Protein AF-A0A1H7NBM4-F1 (afdb_monomer_lite)

Radius of gyration: 20.27 Å; chains: 1; bounding box: 56×39×53 Å

Foldseek 3Di:
DPPLPPPPPPPPPPPDPWDWDWDAAPVGHTFIWTADDWDDPVVQVVLQVVCCVLQVQKDFPFTFIQAEFFLQVQRPPVVDDPDDGTYGFPPRSVCNPVVPQKAWADPVQFQKKDQPQWRHIWGDDPPPQWIWGGHNRGGTIIHHCSRHSTDNPDMTGIDRWDWDWDPDPQDPIDIDIDHHPPDDDDDDDDPVDDDDDDDDD

Secondary structure (DSSP, 8-state):
---------------S--EEEEEE-TT--EEEEEE-PPPPHHHHHHHHHHHHHH-TTSEEEE---SS--HHIIIIIITTSTTPPP-B--TTSTTHHHHTSSSEE--TTT-SEEEETTTTEEEEE-SSTT-EEEE-TTS-EEEE-TTSSSS--SSEEEEE---EES-SSTTSS---EE---TT--------TTS----PPP-

Sequence (201 aa):
MAVSICILLLFLNNSAAQSTATVYTPKGTPVTVLVLAEASQSQISSWNAQATAAFPNATIVSNSSAKYNCHGYAWYLTECAGCTQYWMNTPGDDKYWQDCSYVEVSASQAQKISYASDDHSAVKSVVAGKYESKWGSWPVMRHNPTDTPYDETTLKYYIKPSLSGPSNFCTTGNFSVVAPSGTSVTWSVNPSSAATFPSGS

Structure (mmCIF, N/CA/C/O backbone):
data_AF-A0A1H7NBM4-F1
#
_entry.id   AF-A0A1H7NBM4-F1
#
loop_
_atom_site.group_PDB
_atom_site.id
_atom_site.type_symbol
_atom_site.label_atom_id
_atom_site.label_alt_id
_atom_site.label_comp_id
_atom_site.label_asym_id
_atom_site.label_entity_id
_atom_site.label_seq_id
_atom_site.pdbx_PDB_ins_code
_atom_site.Cartn_x
_atom_site.Cartn_y
_atom_site.Cartn_z
_atom_site.occupancy
_atom_site.B_iso_or_equiv
_atom_site.auth_seq_id
_atom_site.auth_comp_id
_atom_site.auth_asym_id
_atom_site.auth_atom_id
_atom_site.pdbx_PDB_model_num
ATOM 1 N N . MET A 1 1 ? 16.091 -19.497 7.316 1.00 32.03 1 MET A N 1
ATOM 2 C CA . MET A 1 1 ? 17.279 -18.823 6.752 1.00 32.03 1 MET A CA 1
ATOM 3 C C . MET A 1 1 ? 16.774 -17.616 5.990 1.00 32.03 1 MET A C 1
ATOM 5 O O . MET A 1 1 ? 16.313 -17.776 4.870 1.00 32.03 1 MET A O 1
ATOM 9 N N . ALA A 1 2 ? 16.745 -16.452 6.638 1.00 30.77 2 ALA A N 1
ATOM 10 C CA . ALA A 1 2 ? 16.445 -15.200 5.959 1.00 30.77 2 ALA A CA 1
ATOM 11 C C . ALA A 1 2 ? 17.708 -14.812 5.189 1.00 30.77 2 ALA A C 1
ATOM 13 O O . ALA A 1 2 ? 18.720 -14.453 5.789 1.00 30.77 2 ALA A O 1
ATOM 14 N N . VAL A 1 3 ? 17.693 -14.995 3.871 1.00 34.84 3 VAL A N 1
ATOM 15 C CA . VAL A 1 3 ? 18.737 -14.424 3.027 1.00 34.84 3 VAL A CA 1
ATOM 16 C C . VAL A 1 3 ? 18.400 -12.942 2.937 1.00 34.84 3 VAL A C 1
ATOM 18 O O . VAL A 1 3 ? 17.569 -12.541 2.131 1.00 34.84 3 VAL A O 1
ATOM 21 N N . SER A 1 4 ? 18.996 -12.138 3.818 1.00 41.81 4 SER A N 1
ATOM 22 C CA . SER A 1 4 ? 18.983 -10.684 3.680 1.00 41.81 4 SER A CA 1
ATOM 23 C C . SER A 1 4 ? 19.861 -10.349 2.473 1.00 41.81 4 SER A C 1
ATOM 25 O O . SER A 1 4 ? 21.066 -10.121 2.583 1.00 41.81 4 SER A O 1
ATOM 27 N N . ILE A 1 5 ? 19.279 -10.460 1.277 1.00 45.81 5 ILE A N 1
ATOM 28 C CA . ILE A 1 5 ? 19.860 -9.876 0.075 1.00 45.81 5 ILE A CA 1
ATOM 29 C C . ILE A 1 5 ? 19.644 -8.381 0.254 1.00 45.81 5 ILE A C 1
ATOM 31 O O . ILE A 1 5 ? 18.530 -7.884 0.124 1.00 45.81 5 ILE A O 1
ATOM 35 N N . CYS A 1 6 ? 20.726 -7.675 0.568 1.00 40.62 6 CYS A N 1
ATOM 36 C CA . CYS A 1 6 ? 20.801 -6.233 0.420 1.00 40.62 6 CYS A CA 1
ATOM 37 C C . CYS A 1 6 ? 20.659 -5.931 -1.082 1.00 40.62 6 CYS A C 1
ATOM 39 O O . CYS A 1 6 ? 21.644 -5.877 -1.822 1.00 40.62 6 CYS A O 1
ATOM 41 N N . ILE A 1 7 ? 19.415 -5.872 -1.566 1.00 46.09 7 ILE A N 1
ATOM 42 C CA . ILE A 1 7 ? 19.110 -5.461 -2.930 1.00 46.09 7 ILE A CA 1
ATOM 43 C C . ILE A 1 7 ? 19.345 -3.962 -2.941 1.00 46.09 7 ILE A C 1
ATOM 45 O O . ILE A 1 7 ? 18.591 -3.192 -2.351 1.00 46.09 7 ILE A O 1
ATOM 49 N N . LEU A 1 8 ? 20.415 -3.558 -3.617 1.00 37.84 8 LEU A N 1
ATOM 50 C CA . LEU A 1 8 ? 20.618 -2.181 -4.020 1.00 37.84 8 LEU A CA 1
ATOM 51 C C . LEU A 1 8 ? 19.400 -1.777 -4.864 1.00 37.84 8 LEU A C 1
ATOM 53 O O . LEU A 1 8 ? 19.324 -2.091 -6.053 1.00 37.84 8 LEU A O 1
ATOM 57 N N . LEU A 1 9 ? 18.418 -1.133 -4.230 1.00 46.66 9 LEU A N 1
ATOM 58 C CA . LEU A 1 9 ? 17.324 -0.454 -4.905 1.00 46.66 9 LEU A CA 1
ATOM 59 C C . LEU A 1 9 ? 17.981 0.607 -5.785 1.00 46.66 9 LEU A C 1
ATOM 61 O O . LEU A 1 9 ? 18.418 1.654 -5.313 1.00 46.66 9 LEU A O 1
ATOM 65 N N . LEU A 1 10 ? 18.154 0.288 -7.067 1.00 40.22 10 LEU A N 1
ATOM 66 C CA . LEU A 1 10 ? 18.674 1.221 -8.053 1.00 40.22 10 LEU A CA 1
ATOM 67 C C . LEU A 1 10 ? 17.651 2.349 -8.206 1.00 40.22 10 LEU A C 1
ATOM 69 O O . LEU A 1 10 ? 16.727 2.269 -9.016 1.00 40.22 10 LEU A O 1
ATOM 73 N N . PHE A 1 11 ? 17.826 3.407 -7.417 1.00 46.56 11 PHE A N 1
ATOM 74 C CA . PHE A 1 11 ? 17.229 4.707 -7.670 1.00 46.56 11 PHE A CA 1
ATOM 75 C C . PHE A 1 11 ? 17.868 5.235 -8.953 1.00 46.56 11 PHE A C 1
ATOM 77 O O . PHE A 1 11 ? 18.966 5.793 -8.947 1.00 46.56 11 PHE A O 1
ATOM 84 N N . LEU A 1 12 ? 17.218 5.003 -10.093 1.00 47.81 12 LEU A N 1
ATOM 85 C CA . LEU A 1 12 ? 17.576 5.695 -11.322 1.00 47.81 12 LEU A CA 1
ATOM 86 C C . LEU A 1 12 ? 17.233 7.176 -11.125 1.00 47.81 12 LEU A C 1
ATOM 88 O O . LEU A 1 12 ? 16.107 7.600 -11.372 1.00 47.81 12 LEU A O 1
ATOM 92 N N . ASN A 1 13 ? 18.220 7.952 -10.667 1.00 44.25 13 ASN A N 1
ATOM 93 C CA . ASN A 1 13 ? 18.205 9.411 -10.697 1.00 44.25 13 ASN A CA 1
ATOM 94 C C . ASN A 1 13 ? 18.264 9.859 -12.159 1.00 44.25 13 ASN A C 1
ATOM 96 O O . ASN A 1 13 ? 19.319 10.190 -12.696 1.00 44.25 13 ASN A O 1
ATOM 100 N N . ASN A 1 14 ? 17.117 9.818 -12.829 1.00 49.16 14 ASN A N 1
ATOM 101 C CA . ASN A 1 14 ? 16.941 10.513 -14.088 1.00 49.16 14 ASN A CA 1
ATOM 102 C C . ASN A 1 14 ? 16.723 11.987 -13.741 1.00 49.16 14 ASN A C 1
ATOM 104 O O . ASN A 1 14 ? 15.652 12.363 -13.271 1.00 49.16 14 ASN A O 1
ATOM 108 N N . SER A 1 15 ? 17.754 12.809 -13.942 1.00 48.25 15 SER A N 1
ATOM 109 C CA . SER A 1 15 ? 17.765 14.259 -13.702 1.00 48.25 15 SER A CA 1
ATOM 110 C C . SER A 1 15 ? 16.902 15.039 -14.710 1.00 48.25 15 SER A C 1
ATOM 112 O O . SER A 1 15 ? 17.321 16.065 -15.240 1.00 48.25 15 SER A O 1
ATOM 114 N N . ALA A 1 16 ? 15.702 14.547 -15.014 1.00 55.00 16 ALA A N 1
ATOM 115 C CA . ALA A 1 16 ? 14.636 15.360 -15.578 1.00 55.00 16 ALA A CA 1
ATOM 116 C C . ALA A 1 16 ? 13.930 16.068 -14.414 1.00 55.00 16 ALA A C 1
ATOM 118 O O . ALA A 1 16 ? 13.749 15.469 -13.355 1.00 55.00 16 ALA A O 1
ATOM 119 N N . ALA A 1 17 ? 13.540 17.334 -14.586 1.00 56.41 17 ALA A N 1
ATOM 120 C CA . ALA A 1 17 ? 12.764 18.052 -13.578 1.00 56.41 17 ALA A CA 1
ATOM 121 C C . ALA A 1 17 ? 11.497 17.247 -13.251 1.00 56.41 17 ALA A C 1
ATOM 123 O O . ALA A 1 17 ? 10.595 17.117 -14.078 1.00 56.41 17 ALA A O 1
ATOM 124 N N . GLN A 1 18 ? 11.470 16.647 -12.064 1.00 71.62 18 GLN A N 1
ATOM 125 C CA . GLN A 1 18 ? 10.392 15.774 -11.641 1.00 71.62 18 GLN A CA 1
ATOM 126 C C . GLN A 1 18 ? 9.149 16.625 -11.381 1.00 71.62 18 GLN A C 1
ATOM 128 O O . GLN A 1 18 ? 9.117 17.428 -10.450 1.00 71.62 18 GLN A O 1
ATOM 133 N N . SER A 1 19 ? 8.130 16.486 -12.228 1.00 91.94 19 SER A N 1
ATOM 134 C CA . SER A 1 19 ? 6.852 17.164 -12.019 1.00 91.94 19 SER A CA 1
ATOM 135 C C . SER A 1 19 ? 6.106 16.554 -10.836 1.00 91.94 19 SER A C 1
ATOM 137 O O . SER A 1 19 ? 6.138 15.339 -10.624 1.00 91.94 19 SER A O 1
ATOM 139 N N . THR A 1 20 ? 5.404 17.396 -10.087 1.00 96.31 20 THR A N 1
ATOM 140 C CA . THR A 1 20 ? 4.564 16.992 -8.959 1.00 96.31 20 THR A CA 1
ATOM 141 C C . THR A 1 20 ? 3.082 17.109 -9.311 1.00 96.31 20 THR A C 1
ATOM 143 O O . THR A 1 20 ? 2.688 17.852 -10.210 1.00 96.31 20 THR A O 1
ATOM 146 N N . ALA A 1 21 ? 2.252 16.367 -8.586 1.00 96.88 21 ALA A N 1
ATOM 147 C CA . ALA A 1 21 ? 0.802 16.505 -8.562 1.00 96.88 21 ALA A CA 1
ATOM 148 C C . ALA A 1 21 ? 0.305 16.443 -7.108 1.00 96.88 21 ALA A C 1
ATOM 150 O O . ALA A 1 21 ? 1.086 16.247 -6.171 1.00 96.88 21 ALA A O 1
ATOM 151 N N . THR A 1 22 ? -1.000 16.612 -6.909 1.00 97.50 22 THR A N 1
ATOM 152 C CA . THR A 1 22 ? -1.641 16.486 -5.596 1.00 97.50 22 THR A CA 1
ATOM 153 C C . THR A 1 22 ? -2.756 15.457 -5.669 1.00 97.50 22 THR A C 1
ATOM 155 O O . THR A 1 22 ? -3.636 15.548 -6.523 1.00 97.50 22 THR A O 1
ATOM 158 N N . VAL A 1 23 ? -2.717 14.492 -4.757 1.00 97.44 23 VAL A N 1
ATOM 159 C CA . VAL A 1 23 ? -3.846 13.607 -4.447 1.00 97.44 23 VAL A CA 1
ATOM 160 C C . VAL A 1 23 ? -4.374 13.955 -3.061 1.00 97.44 23 VAL A C 1
ATOM 162 O O . VAL A 1 23 ? -3.761 14.738 -2.335 1.00 97.44 23 VAL A O 1
ATOM 165 N N . TYR A 1 24 ? -5.515 13.392 -2.689 1.00 97.00 24 TYR A N 1
ATOM 166 C CA . TYR A 1 24 ? -6.150 13.682 -1.411 1.00 97.00 24 TYR A CA 1
ATOM 167 C C . TYR A 1 24 ? -6.393 12.391 -0.644 1.00 97.00 24 TYR A C 1
ATOM 169 O O . TYR A 1 24 ? -6.773 11.370 -1.222 1.00 97.00 24 TYR A O 1
ATOM 177 N N . THR A 1 25 ? -6.197 12.452 0.668 1.00 97.12 25 THR A N 1
ATOM 178 C CA . THR A 1 25 ? -6.693 11.418 1.575 1.00 97.12 25 THR A CA 1
ATOM 179 C C . THR A 1 25 ? -8.229 11.367 1.517 1.00 97.12 25 THR A C 1
ATOM 181 O O . THR A 1 25 ? -8.869 12.328 1.073 1.00 97.12 25 THR A O 1
ATOM 184 N N . PRO A 1 26 ? -8.868 10.292 2.011 1.00 94.69 26 PRO A N 1
ATOM 185 C CA . PRO A 1 26 ? -10.324 10.229 2.125 1.00 94.69 26 PRO A CA 1
ATOM 186 C C . PRO A 1 26 ? -10.980 11.415 2.852 1.00 94.69 26 PRO A C 1
ATOM 188 O O . PRO A 1 26 ? -12.122 11.747 2.542 1.00 94.69 26 PRO A O 1
ATOM 191 N N . LYS A 1 27 ? -10.283 12.066 3.794 1.00 93.31 27 LYS A N 1
ATOM 192 C CA . LYS A 1 27 ? -10.775 13.259 4.509 1.00 93.31 27 LYS A CA 1
ATOM 193 C C . LYS A 1 27 ? -10.330 14.586 3.885 1.00 93.31 27 LYS A C 1
ATOM 195 O O . LYS A 1 27 ? -10.587 15.641 4.457 1.00 93.31 27 LYS A O 1
ATOM 200 N N . GLY A 1 28 ? -9.72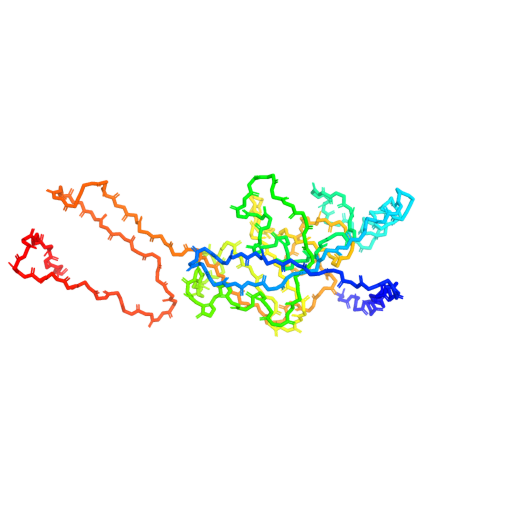5 14.550 2.698 1.00 95.75 28 GLY A N 1
ATOM 201 C CA . GLY A 1 28 ? -9.409 15.740 1.911 1.00 95.75 28 GLY A CA 1
ATOM 202 C C . GLY A 1 28 ? -8.071 16.394 2.248 1.00 95.75 28 GLY A C 1
ATOM 203 O O . GLY A 1 28 ? -7.813 17.508 1.795 1.00 95.75 28 GLY A O 1
ATOM 204 N N . THR A 1 29 ? -7.199 15.730 3.007 1.00 98.06 29 THR A N 1
ATOM 205 C CA . THR A 1 29 ? -5.850 16.241 3.274 1.00 98.06 29 THR A CA 1
ATOM 206 C C . THR A 1 29 ? -4.995 16.110 2.009 1.00 98.06 29 THR A C 1
ATOM 208 O O . THR A 1 29 ? -4.894 15.011 1.458 1.00 98.06 29 THR A O 1
ATOM 211 N N . PRO A 1 30 ? -4.364 17.192 1.518 1.00 98.06 30 PRO A N 1
ATOM 212 C CA . PRO A 1 30 ? -3.557 17.143 0.304 1.00 98.06 30 PRO A CA 1
ATOM 213 C C . PRO A 1 30 ? -2.230 16.402 0.523 1.00 98.06 30 PRO A C 1
ATOM 215 O O . PRO A 1 30 ? -1.470 16.689 1.458 1.00 98.06 30 PRO A O 1
ATOM 218 N N . VAL A 1 31 ? -1.905 15.499 -0.400 1.00 98.19 31 VAL A N 1
ATOM 219 C CA . VAL A 1 31 ? -0.665 14.718 -0.457 1.00 98.19 31 VAL A CA 1
ATOM 220 C C . VAL A 1 31 ? 0.055 15.030 -1.767 1.00 98.19 31 VAL A C 1
ATOM 222 O O . VAL A 1 31 ? -0.484 14.814 -2.853 1.00 98.19 31 VAL A O 1
ATOM 225 N N . THR A 1 32 ? 1.279 15.549 -1.673 1.00 98.12 32 THR A N 1
ATOM 226 C CA . THR A 1 32 ? 2.132 15.791 -2.842 1.00 98.12 32 THR A CA 1
ATOM 227 C C . THR A 1 32 ? 2.674 14.464 -3.355 1.00 98.12 32 THR A C 1
ATOM 229 O O . THR A 1 32 ? 3.244 13.689 -2.590 1.00 98.12 32 THR A O 1
ATOM 232 N N . VAL A 1 33 ? 2.526 14.224 -4.652 1.00 97.69 33 VAL A N 1
ATOM 233 C CA . VAL A 1 33 ? 3.013 13.023 -5.335 1.00 97.69 33 VAL A CA 1
ATOM 234 C C . VAL A 1 33 ? 3.837 13.407 -6.556 1.00 97.69 33 VAL A C 1
ATOM 236 O O . VAL A 1 33 ? 3.779 14.544 -7.028 1.00 97.69 33 VAL A O 1
ATOM 239 N N . LEU A 1 34 ? 4.612 12.463 -7.071 1.00 97.00 34 LEU A N 1
ATOM 240 C CA . LEU A 1 34 ? 5.501 12.666 -8.204 1.00 97.00 34 LEU A CA 1
ATOM 241 C C . LEU A 1 34 ? 4.897 12.025 -9.451 1.00 97.00 34 LEU A C 1
ATOM 243 O O . LEU A 1 34 ? 4.382 10.903 -9.415 1.00 97.00 34 LEU A O 1
ATOM 247 N N . VAL A 1 35 ? 5.000 12.738 -10.566 1.00 96.62 35 VAL A N 1
ATOM 248 C CA . VAL A 1 35 ? 4.633 12.244 -11.890 1.00 96.62 35 VAL A CA 1
ATOM 249 C C . VAL A 1 35 ? 5.908 11.767 -12.567 1.00 96.62 35 VAL A C 1
ATOM 251 O O . VAL A 1 35 ? 6.791 12.564 -12.885 1.00 96.62 35 VAL A O 1
ATOM 254 N N . LEU A 1 36 ? 6.010 10.454 -12.750 1.00 94.19 36 LEU A N 1
ATOM 255 C CA . LEU A 1 36 ? 7.184 9.802 -13.317 1.00 94.19 36 LEU A CA 1
ATOM 256 C C . LEU A 1 36 ? 6.901 9.286 -14.727 1.00 94.19 36 LEU A C 1
ATOM 258 O O . LEU A 1 36 ? 5.794 8.845 -15.041 1.00 94.19 36 LEU A O 1
ATOM 262 N N . ALA A 1 37 ? 7.923 9.336 -15.582 1.00 94.12 37 ALA A N 1
ATOM 263 C CA . ALA A 1 37 ? 7.884 8.663 -16.872 1.00 94.12 37 ALA A CA 1
ATOM 264 C C . ALA A 1 37 ? 7.872 7.141 -16.672 1.00 94.12 37 ALA A C 1
ATOM 266 O O . ALA A 1 37 ? 8.412 6.624 -15.694 1.00 94.12 37 ALA A O 1
ATOM 267 N N . GLU A 1 38 ? 7.259 6.422 -17.612 1.00 95.75 38 GLU A N 1
ATOM 268 C CA . GLU A 1 38 ? 7.286 4.962 -17.571 1.00 95.75 38 GLU A CA 1
ATOM 269 C C . GLU A 1 38 ? 8.657 4.419 -17.983 1.00 95.75 38 GLU A C 1
ATOM 271 O O . GLU A 1 38 ? 9.376 5.033 -18.776 1.00 95.75 38 GLU A O 1
ATOM 276 N N . ALA A 1 39 ? 8.988 3.234 -17.480 1.00 94.38 39 ALA A N 1
ATOM 277 C CA . ALA A 1 39 ? 10.121 2.469 -17.969 1.00 94.38 39 ALA A CA 1
ATOM 278 C C . ALA A 1 39 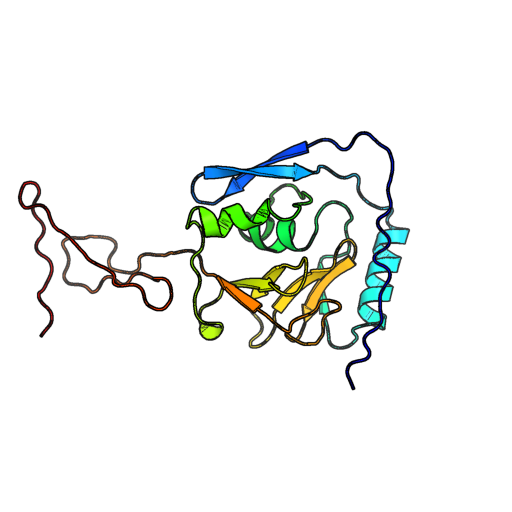? 9.848 1.864 -19.357 1.00 94.38 39 ALA A C 1
ATOM 280 O O . ALA A 1 39 ? 8.709 1.708 -19.797 1.00 94.38 39 ALA A O 1
ATOM 281 N N . SER A 1 40 ? 10.910 1.476 -20.059 1.00 97.44 40 SER A N 1
ATOM 282 C CA . SER A 1 40 ? 10.762 0.726 -21.309 1.00 97.44 40 SER A CA 1
ATOM 283 C C . SER A 1 40 ? 10.163 -0.666 -21.068 1.00 97.44 40 SER A C 1
ATOM 285 O O . SER A 1 40 ? 10.311 -1.258 -19.997 1.00 97.44 40 SER A O 1
ATOM 287 N N . GLN A 1 41 ? 9.544 -1.246 -22.099 1.00 97.75 41 GLN A N 1
ATOM 288 C CA . GLN A 1 41 ? 8.952 -2.584 -22.004 1.00 97.75 41 GLN A CA 1
ATOM 289 C C . GLN A 1 41 ? 9.983 -3.672 -21.648 1.00 97.75 41 GLN A C 1
ATOM 291 O O . GLN A 1 41 ? 9.655 -4.636 -20.951 1.00 97.75 41 GLN A O 1
ATOM 296 N N . SER A 1 42 ? 11.237 -3.525 -22.091 1.00 97.75 42 SER A N 1
ATOM 297 C CA . SER A 1 42 ? 12.323 -4.448 -21.743 1.00 97.75 42 SER A CA 1
ATOM 298 C C . SER A 1 42 ? 12.723 -4.333 -20.271 1.00 97.75 42 SER A C 1
ATOM 300 O O . SER A 1 42 ? 12.922 -5.357 -19.621 1.00 97.75 42 SER A O 1
ATOM 302 N N . GLN A 1 43 ? 12.770 -3.117 -19.715 1.00 97.31 43 GLN A N 1
ATOM 303 C CA . GLN A 1 43 ? 12.996 -2.906 -18.281 1.00 97.31 43 GLN A CA 1
ATOM 304 C C . GLN A 1 43 ? 11.863 -3.502 -17.447 1.00 97.31 43 GLN A C 1
ATOM 306 O O . GLN A 1 43 ? 12.137 -4.260 -16.522 1.00 97.31 43 GLN A O 1
ATOM 311 N N . ILE A 1 44 ? 10.604 -3.250 -17.823 1.00 98.12 44 ILE A N 1
ATOM 312 C CA . ILE A 1 44 ? 9.429 -3.831 -17.154 1.00 98.12 44 ILE A CA 1
ATOM 313 C C . ILE A 1 44 ? 9.510 -5.362 -17.147 1.00 98.12 44 ILE A C 1
ATOM 315 O O . ILE A 1 44 ? 9.329 -5.991 -16.106 1.00 98.12 44 ILE A O 1
ATOM 319 N N . SER A 1 45 ? 9.838 -5.967 -18.290 1.00 98.12 45 SER A N 1
ATOM 320 C CA . SER A 1 45 ? 9.958 -7.426 -18.408 1.00 98.12 45 SER A CA 1
ATOM 321 C C . SER A 1 45 ? 11.116 -7.978 -17.567 1.00 98.12 45 SER A C 1
ATOM 323 O O . SER A 1 45 ? 10.971 -9.017 -16.928 1.00 98.12 45 SER A O 1
ATOM 325 N N . SER A 1 46 ? 12.245 -7.263 -17.518 1.00 97.81 46 SER A N 1
ATOM 326 C CA . SER A 1 46 ? 13.402 -7.629 -16.693 1.00 97.81 46 SER A CA 1
ATOM 327 C C . SER A 1 46 ? 13.088 -7.561 -15.198 1.00 97.81 46 SER A C 1
ATOM 329 O O . SER A 1 46 ? 13.389 -8.502 -14.469 1.00 97.81 46 SER A O 1
ATOM 331 N N . TRP A 1 47 ? 12.428 -6.499 -14.731 1.00 97.94 47 TRP A N 1
ATOM 332 C CA . TRP A 1 47 ? 12.029 -6.365 -13.327 1.00 97.94 47 TRP A CA 1
ATOM 333 C C . TRP A 1 47 ? 10.994 -7.411 -12.912 1.00 97.94 47 TRP A C 1
ATOM 335 O O . TRP A 1 47 ? 11.111 -7.985 -11.832 1.00 97.94 47 TRP A O 1
ATOM 345 N N . ASN A 1 48 ? 10.038 -7.736 -13.790 1.00 98.12 48 ASN A N 1
ATOM 346 C CA . ASN A 1 48 ? 9.117 -8.850 -13.565 1.00 98.12 48 ASN A CA 1
ATOM 347 C C . ASN A 1 48 ? 9.877 -10.175 -13.379 1.00 98.12 48 ASN A C 1
ATOM 349 O O . ASN A 1 48 ? 9.623 -10.901 -12.421 1.00 98.12 48 ASN A O 1
ATOM 353 N N . ALA A 1 49 ? 10.824 -10.477 -14.274 1.00 97.56 49 ALA A N 1
ATOM 354 C CA . ALA A 1 49 ? 11.603 -11.711 -14.214 1.00 97.56 49 ALA A CA 1
ATOM 355 C C . ALA A 1 49 ? 12.474 -11.789 -12.951 1.00 97.56 49 ALA A C 1
ATOM 357 O O . ALA A 1 49 ? 12.540 -12.840 -12.316 1.00 97.56 49 ALA A O 1
ATOM 358 N N . GLN A 1 50 ? 13.100 -10.676 -12.554 1.00 97.25 50 GLN A N 1
ATOM 359 C CA . GLN A 1 50 ? 13.891 -10.599 -11.324 1.00 97.25 50 GLN A CA 1
ATOM 360 C C . GLN A 1 50 ? 13.030 -10.831 -10.077 1.00 97.25 50 GLN A C 1
ATOM 362 O O . GLN A 1 50 ? 13.430 -11.603 -9.208 1.00 97.25 50 GLN A O 1
ATOM 367 N N . ALA A 1 51 ? 11.831 -10.242 -10.016 1.00 96.44 51 ALA A N 1
ATOM 368 C CA . ALA A 1 51 ? 10.899 -10.451 -8.910 1.00 96.44 51 ALA A CA 1
ATOM 369 C C . ALA A 1 51 ? 10.503 -11.925 -8.764 1.00 96.44 51 ALA A C 1
ATOM 371 O O . ALA A 1 51 ? 10.589 -12.477 -7.669 1.00 96.44 51 ALA A O 1
ATOM 372 N N . THR A 1 52 ? 10.129 -12.585 -9.865 1.00 96.44 52 THR A N 1
ATOM 373 C CA . THR A 1 52 ? 9.760 -14.010 -9.849 1.00 96.44 52 THR A CA 1
ATOM 374 C C . THR A 1 52 ? 10.942 -14.916 -9.506 1.00 96.44 52 THR A C 1
ATOM 376 O O . THR A 1 52 ? 10.759 -15.911 -8.810 1.00 96.44 52 THR A O 1
ATOM 379 N N . ALA A 1 53 ? 12.152 -14.585 -9.962 1.00 97.19 53 ALA A N 1
ATOM 380 C CA . ALA A 1 53 ? 13.345 -15.368 -9.655 1.00 97.19 53 ALA A CA 1
ATOM 381 C C . ALA A 1 53 ? 13.765 -15.245 -8.181 1.00 97.19 53 ALA A C 1
ATOM 383 O O . ALA A 1 53 ? 14.144 -16.242 -7.570 1.00 97.19 53 ALA A O 1
ATOM 384 N N . ALA A 1 54 ? 13.695 -14.038 -7.613 1.00 96.12 54 ALA A N 1
ATOM 385 C CA . ALA A 1 54 ? 14.086 -13.781 -6.228 1.00 96.12 54 ALA A CA 1
ATOM 386 C C . ALA A 1 54 ? 13.034 -14.263 -5.214 1.00 96.12 54 ALA A C 1
ATOM 388 O O . ALA A 1 54 ? 13.399 -14.751 -4.147 1.00 96.12 54 ALA A O 1
ATOM 389 N N . PHE A 1 55 ? 11.745 -14.170 -5.560 1.00 97.06 55 PHE A N 1
ATOM 390 C CA . PHE A 1 55 ? 10.620 -14.508 -4.682 1.00 97.06 55 PHE A CA 1
ATOM 391 C C . PHE A 1 55 ? 9.671 -15.507 -5.366 1.00 97.06 55 PHE A C 1
ATOM 393 O O . PHE A 1 55 ? 8.546 -15.155 -5.730 1.00 97.06 55 PHE A O 1
ATOM 400 N N . PRO A 1 56 ? 10.089 -16.776 -5.549 1.00 96.81 56 PRO A N 1
ATOM 401 C CA . PRO A 1 56 ? 9.323 -17.771 -6.309 1.00 96.81 56 PRO A CA 1
ATOM 402 C C . PRO A 1 56 ? 8.001 -18.193 -5.644 1.00 96.81 56 PRO A C 1
ATOM 404 O O . PRO A 1 56 ? 7.156 -18.802 -6.296 1.00 96.81 56 PRO A O 1
ATOM 407 N N . ASN A 1 57 ? 7.808 -17.877 -4.358 1.00 96.69 57 ASN A N 1
ATOM 408 C CA . ASN A 1 57 ? 6.568 -18.142 -3.617 1.00 96.69 57 ASN A CA 1
ATOM 409 C C . ASN A 1 57 ? 5.570 -16.968 -3.662 1.00 96.69 57 ASN A C 1
ATOM 411 O O . ASN A 1 57 ? 4.434 -17.099 -3.181 1.00 96.69 57 ASN A O 1
ATOM 415 N N . ALA A 1 58 ? 5.979 -15.840 -4.245 1.00 97.94 58 ALA A N 1
ATOM 416 C CA . ALA A 1 58 ? 5.140 -14.684 -4.494 1.00 97.94 58 ALA A CA 1
ATOM 417 C C . ALA A 1 58 ? 4.584 -14.722 -5.927 1.00 97.94 58 ALA A C 1
ATOM 419 O O . ALA A 1 58 ? 5.157 -15.309 -6.842 1.00 97.94 58 ALA A O 1
ATOM 420 N N . THR A 1 59 ? 3.429 -14.098 -6.139 1.00 98.31 59 THR A N 1
ATOM 421 C CA . THR A 1 59 ? 2.744 -14.076 -7.440 1.00 98.31 59 THR A CA 1
ATOM 422 C C . THR A 1 59 ? 2.604 -12.646 -7.938 1.00 98.31 59 THR A C 1
ATOM 424 O O . THR A 1 59 ? 2.145 -11.784 -7.193 1.00 98.31 59 THR A O 1
ATOM 427 N N . ILE A 1 60 ? 2.945 -12.393 -9.203 1.00 98.31 60 ILE A N 1
ATOM 428 C CA . ILE A 1 60 ? 2.697 -11.093 -9.838 1.00 98.31 60 ILE A CA 1
ATOM 429 C C . ILE A 1 60 ? 1.183 -10.867 -9.948 1.00 98.31 60 ILE A C 1
ATOM 431 O O . ILE A 1 60 ? 0.474 -11.660 -10.564 1.00 98.31 60 ILE A O 1
ATOM 435 N N . VAL A 1 61 ? 0.698 -9.767 -9.373 1.00 98.25 61 VAL A N 1
ATOM 436 C CA . VAL A 1 61 ? -0.687 -9.281 -9.510 1.00 98.25 61 VAL A CA 1
ATOM 437 C C . VAL A 1 61 ? -0.791 -8.260 -10.640 1.00 98.25 61 VAL A C 1
ATOM 439 O O . VAL A 1 61 ? -1.756 -8.259 -11.397 1.00 98.25 61 VAL A O 1
ATOM 442 N N . SER A 1 62 ? 0.220 -7.402 -10.778 1.00 97.69 62 SER A N 1
ATOM 443 C CA . SER A 1 62 ? 0.331 -6.419 -11.857 1.00 97.69 62 SER A CA 1
ATOM 444 C C . SER A 1 62 ? 1.794 -6.211 -12.214 1.00 97.69 62 SER A C 1
ATOM 446 O O . SER A 1 62 ? 2.646 -6.240 -11.330 1.00 97.69 62 SER A O 1
ATOM 448 N N . ASN A 1 63 ? 2.074 -5.952 -13.493 1.00 98.25 63 ASN A N 1
ATOM 449 C CA . ASN A 1 63 ? 3.422 -5.714 -14.011 1.00 98.25 63 ASN A CA 1
ATOM 450 C C . ASN A 1 63 ? 4.159 -4.578 -13.286 1.00 98.25 63 ASN A C 1
ATOM 452 O O . ASN A 1 63 ? 3.548 -3.670 -12.713 1.00 98.25 63 ASN A O 1
ATOM 456 N N . SER A 1 64 ? 5.489 -4.622 -13.383 1.00 98.25 64 SER A N 1
ATOM 457 C CA . SER A 1 64 ? 6.379 -3.534 -12.983 1.00 98.25 64 SER A CA 1
ATOM 458 C C . SER A 1 64 ? 6.011 -2.222 -13.674 1.00 98.25 64 SER A C 1
ATOM 460 O O . SER A 1 64 ? 5.525 -2.208 -14.804 1.00 98.25 64 SER A O 1
ATOM 462 N N . SER A 1 65 ? 6.270 -1.117 -12.988 1.00 97.56 65 SER A N 1
ATOM 463 C CA . SER A 1 65 ? 6.058 0.239 -13.493 1.00 97.56 65 SER A CA 1
ATOM 464 C C . SER A 1 65 ? 6.894 1.203 -12.663 1.00 97.56 65 SER A C 1
ATOM 466 O O . SER A 1 65 ? 6.966 1.063 -11.439 1.00 97.56 65 SER A O 1
ATOM 468 N N . ALA A 1 66 ? 7.501 2.184 -13.324 1.00 96.44 66 ALA A N 1
ATOM 469 C CA . ALA A 1 66 ? 8.231 3.272 -12.682 1.00 96.44 66 ALA A CA 1
ATOM 470 C C . ALA A 1 66 ? 7.302 4.403 -12.205 1.00 96.44 66 ALA A C 1
ATOM 472 O O . ALA A 1 66 ? 7.739 5.294 -11.484 1.00 96.44 66 ALA A O 1
ATOM 473 N N . LYS A 1 67 ? 6.016 4.385 -12.584 1.00 96.69 67 LYS A N 1
ATOM 474 C CA . LYS A 1 67 ? 5.074 5.481 -12.301 1.00 96.69 67 LYS A CA 1
ATOM 475 C C . LYS A 1 67 ? 4.614 5.563 -10.852 1.00 96.69 67 LYS A C 1
ATOM 477 O O . LYS A 1 67 ? 4.155 6.619 -10.430 1.00 96.69 67 LYS A O 1
ATOM 482 N N . TYR A 1 68 ? 4.674 4.459 -10.115 1.00 97.50 68 TYR A N 1
ATOM 483 C CA . TYR A 1 68 ? 4.169 4.368 -8.749 1.00 97.50 68 TYR A CA 1
ATOM 484 C C . TYR A 1 68 ? 4.931 3.323 -7.933 1.00 97.50 68 TYR A C 1
ATOM 486 O O . TYR A 1 68 ? 5.494 2.367 -8.474 1.00 97.50 68 TYR A O 1
ATOM 494 N N . ASN A 1 69 ? 4.902 3.507 -6.618 1.00 97.62 69 ASN A N 1
ATOM 495 C CA . ASN A 1 69 ? 5.551 2.664 -5.620 1.00 97.62 69 ASN A CA 1
ATOM 496 C C . ASN A 1 69 ? 4.526 2.033 -4.656 1.00 97.62 69 ASN A C 1
ATOM 498 O O . ASN A 1 69 ? 3.314 2.105 -4.874 1.00 97.62 69 ASN A O 1
ATOM 502 N N . CYS A 1 70 ? 5.025 1.399 -3.594 1.00 98.25 70 CYS A N 1
ATOM 503 C CA . CYS A 1 70 ? 4.259 0.791 -2.502 1.00 98.25 70 CYS A CA 1
ATOM 504 C C . CYS A 1 70 ? 3.214 1.727 -1.893 1.00 98.25 70 CYS A C 1
ATOM 506 O O . CYS A 1 70 ? 2.044 1.353 -1.823 1.00 98.25 70 CYS A O 1
ATOM 508 N N . HIS A 1 71 ? 3.595 2.949 -1.520 1.00 98.00 71 HIS A N 1
ATOM 509 C CA . HIS A 1 71 ? 2.677 3.912 -0.906 1.00 98.00 71 HIS A CA 1
ATOM 510 C C . HIS A 1 71 ? 1.590 4.358 -1.889 1.00 98.00 71 HIS A C 1
ATOM 512 O O . HIS A 1 71 ? 0.404 4.311 -1.563 1.00 98.00 71 HIS A O 1
ATOM 518 N N . GLY A 1 72 ? 1.970 4.694 -3.129 1.00 97.56 72 GLY A N 1
ATOM 519 C CA . GLY A 1 72 ? 1.013 5.049 -4.182 1.00 97.56 72 GLY A CA 1
ATOM 520 C C . GLY A 1 72 ? 0.020 3.919 -4.475 1.00 97.56 72 GLY A C 1
ATOM 521 O O . GLY A 1 72 ? -1.172 4.168 -4.649 1.00 97.56 72 GLY A O 1
ATOM 522 N N . TYR A 1 73 ? 0.479 2.665 -4.460 1.00 98.19 73 TYR A N 1
ATOM 523 C CA . TYR A 1 73 ? -0.390 1.495 -4.587 1.00 98.19 73 TYR A CA 1
ATOM 524 C C . TYR A 1 73 ? -1.342 1.341 -3.388 1.00 98.19 73 TYR A C 1
ATOM 526 O O . TYR A 1 73 ? -2.564 1.279 -3.555 1.00 98.19 73 TYR A O 1
ATOM 534 N N . ALA A 1 74 ? -0.790 1.295 -2.175 1.00 98.19 74 ALA A N 1
ATOM 535 C CA . ALA A 1 74 ? -1.532 0.952 -0.968 1.00 98.19 74 ALA A CA 1
ATOM 536 C C . ALA A 1 74 ? -2.510 2.047 -0.530 1.00 98.19 74 ALA A C 1
ATOM 538 O O . ALA A 1 74 ? -3.636 1.739 -0.145 1.00 98.19 74 ALA A O 1
ATOM 539 N N . TRP A 1 75 ? -2.119 3.315 -0.608 1.00 97.88 75 TRP A N 1
ATOM 540 C CA . TRP A 1 75 ? -2.911 4.415 -0.054 1.00 97.88 75 TRP A CA 1
ATOM 541 C C . TRP A 1 75 ? -3.778 5.128 -1.090 1.00 97.88 75 TRP A C 1
ATOM 543 O O . TRP A 1 75 ? -4.828 5.659 -0.735 1.00 97.88 75 TRP A O 1
ATOM 553 N N . TYR A 1 76 ? -3.394 5.103 -2.370 1.00 96.81 76 TYR A N 1
ATOM 554 C CA . TYR A 1 76 ? -4.114 5.823 -3.421 1.00 96.81 76 TYR A CA 1
ATOM 555 C C . TYR A 1 76 ? -4.781 4.902 -4.450 1.00 96.81 76 TYR A C 1
ATOM 557 O O . TYR A 1 76 ? -6.004 4.902 -4.562 1.00 96.81 76 TYR A O 1
ATOM 565 N N . LEU A 1 77 ? -4.023 4.075 -5.175 1.00 96.88 77 LEU A N 1
ATOM 566 C CA . LEU A 1 77 ? -4.569 3.298 -6.302 1.00 96.88 77 LEU A CA 1
ATOM 567 C C . LEU A 1 77 ? -5.591 2.237 -5.888 1.00 96.88 77 LEU A C 1
ATOM 569 O O . LEU A 1 77 ? -6.480 1.903 -6.663 1.00 96.88 77 LEU A O 1
ATOM 573 N N . THR A 1 78 ? -5.488 1.708 -4.673 1.00 95.88 78 THR A N 1
ATOM 574 C CA . THR A 1 78 ? -6.475 0.751 -4.148 1.00 95.88 78 THR A CA 1
ATOM 575 C C . THR A 1 78 ? -7.747 1.421 -3.614 1.00 95.88 78 THR A C 1
ATOM 577 O O . THR A 1 78 ? -8.713 0.719 -3.329 1.00 95.88 78 THR A O 1
ATOM 580 N N . GLU A 1 79 ? -7.790 2.756 -3.515 1.00 90.62 79 GLU A N 1
ATOM 581 C CA . GLU A 1 79 ? -8.985 3.517 -3.111 1.00 90.62 79 GLU A CA 1
ATOM 582 C C . GLU A 1 79 ? -9.854 3.966 -4.285 1.00 90.62 79 GLU A C 1
ATOM 584 O O . GLU A 1 79 ? -10.988 4.402 -4.079 1.00 90.62 79 GLU A O 1
ATOM 589 N N . CYS A 1 80 ? -9.344 3.895 -5.514 1.00 86.62 80 CYS A N 1
ATOM 590 C CA . CYS A 1 80 ? -10.072 4.377 -6.673 1.00 86.62 80 CYS A CA 1
ATOM 591 C C . CYS A 1 80 ? -9.793 3.561 -7.932 1.00 86.62 80 CYS A C 1
ATOM 593 O O . CYS A 1 80 ? -8.655 3.322 -8.332 1.00 86.62 80 CYS A O 1
ATOM 595 N N . ALA A 1 81 ? -10.875 3.169 -8.602 1.00 86.12 81 ALA A N 1
ATOM 596 C CA . ALA A 1 81 ? -10.803 2.482 -9.879 1.00 86.12 81 ALA A CA 1
ATOM 597 C C . ALA A 1 81 ? -10.388 3.462 -10.988 1.00 86.12 81 ALA A C 1
ATOM 599 O O . ALA A 1 81 ? -11.024 4.495 -11.181 1.00 86.12 81 ALA A O 1
ATOM 600 N N . GLY A 1 82 ? -9.334 3.122 -11.735 1.00 86.75 82 GLY A N 1
ATOM 601 C CA . GLY A 1 82 ? -8.893 3.896 -12.901 1.00 86.75 82 GLY A CA 1
ATOM 602 C C . GLY A 1 82 ? -8.128 5.185 -12.584 1.00 86.75 82 GLY A C 1
ATOM 603 O O . GLY A 1 82 ? -7.961 6.017 -13.472 1.00 86.75 82 GLY A O 1
ATOM 604 N N . CYS A 1 83 ? -7.658 5.364 -11.348 1.00 92.19 83 CYS A N 1
ATOM 605 C CA . CYS A 1 83 ? -6.821 6.504 -10.986 1.00 92.19 83 CYS A CA 1
ATOM 606 C C . CYS A 1 83 ? -5.466 6.509 -11.700 1.00 92.19 83 CYS A C 1
ATOM 608 O O . CYS A 1 83 ? -4.881 5.463 -11.995 1.00 92.19 83 CYS A O 1
ATOM 610 N N . THR A 1 84 ? -4.944 7.714 -11.927 1.00 96.00 84 THR A N 1
ATOM 611 C CA . THR A 1 84 ? -3.599 7.920 -12.466 1.00 96.00 84 THR A CA 1
ATOM 612 C C . THR A 1 84 ? -2.550 7.334 -11.525 1.00 96.00 84 THR A C 1
ATOM 614 O O . THR A 1 84 ? -2.655 7.440 -10.312 1.00 96.00 84 THR A O 1
ATOM 617 N N . GLN A 1 85 ? -1.504 6.725 -12.069 1.00 96.62 85 GLN A N 1
ATOM 618 C CA . GLN A 1 85 ? -0.401 6.204 -11.266 1.00 96.62 85 GLN A CA 1
ATOM 619 C C . GLN A 1 85 ? 0.543 7.333 -10.858 1.00 96.62 85 GLN A C 1
ATOM 621 O O . GLN A 1 85 ? 1.029 8.068 -11.718 1.00 96.62 85 GLN A O 1
ATOM 626 N N . TYR A 1 86 ? 0.819 7.428 -9.559 1.00 97.00 86 TYR A N 1
ATOM 627 C CA . TYR A 1 86 ? 1.772 8.383 -9.010 1.00 97.00 86 TYR A CA 1
ATOM 628 C C . TYR A 1 86 ? 2.687 7.737 -7.981 1.00 97.00 86 TYR A C 1
ATOM 630 O O . TYR A 1 86 ? 2.301 6.810 -7.263 1.00 97.00 86 TYR A O 1
ATOM 638 N N . TRP A 1 87 ? 3.892 8.284 -7.881 1.00 97.19 87 TRP A N 1
ATOM 639 C CA . TRP A 1 87 ? 4.859 7.903 -6.869 1.00 97.19 87 TRP A CA 1
ATOM 640 C C . TRP A 1 87 ? 4.666 8.771 -5.628 1.00 97.19 87 TRP A C 1
ATOM 642 O O . TRP A 1 87 ? 4.684 10.000 -5.709 1.00 97.19 87 TRP A O 1
ATOM 652 N N . MET A 1 88 ? 4.465 8.135 -4.478 1.00 97.25 88 MET A N 1
ATOM 653 C CA . MET A 1 88 ? 4.190 8.805 -3.209 1.00 97.25 88 MET A CA 1
ATOM 654 C C . MET A 1 88 ? 5.353 8.546 -2.254 1.00 97.25 88 MET A C 1
ATOM 656 O O . MET A 1 88 ? 5.651 7.395 -1.958 1.00 97.25 88 MET A O 1
ATOM 660 N N . ASN A 1 89 ? 6.025 9.605 -1.807 1.00 95.44 89 ASN A N 1
ATOM 661 C CA . ASN A 1 89 ? 7.134 9.492 -0.859 1.00 95.44 89 ASN A CA 1
ATOM 662 C C . ASN A 1 89 ? 6.630 9.566 0.580 1.00 95.44 89 ASN A C 1
ATOM 664 O O . ASN A 1 89 ? 5.742 10.372 0.866 1.00 95.44 89 ASN A O 1
ATOM 668 N N . THR A 1 90 ? 7.302 8.860 1.481 1.00 94.25 90 THR A N 1
ATOM 669 C CA . THR A 1 90 ? 7.274 9.130 2.922 1.00 94.25 90 THR A CA 1
ATOM 670 C C . THR A 1 90 ? 7.893 10.506 3.219 1.00 94.25 90 THR A C 1
ATOM 672 O O . THR A 1 90 ? 8.854 10.906 2.550 1.00 94.25 90 THR A O 1
ATOM 675 N N . PRO A 1 91 ? 7.363 11.295 4.177 1.00 95.75 91 PRO A N 1
ATOM 676 C CA . PRO A 1 91 ? 6.209 11.025 5.050 1.00 95.75 91 PRO A CA 1
ATOM 677 C C . PRO A 1 91 ? 4.870 11.527 4.469 1.00 95.75 91 PRO A C 1
ATOM 679 O O . PRO A 1 91 ? 3.980 11.965 5.195 1.00 95.75 91 PRO A O 1
ATOM 682 N N . GLY A 1 92 ? 4.728 11.601 3.143 1.00 95.12 92 GLY A N 1
ATOM 683 C CA . GLY A 1 92 ? 3.508 12.088 2.496 1.00 95.12 92 GLY A CA 1
ATOM 684 C C . GLY A 1 92 ? 2.313 11.151 2.680 1.00 95.12 92 GLY A C 1
ATOM 685 O O . GLY A 1 92 ? 1.183 11.624 2.813 1.00 95.12 92 GLY A O 1
ATOM 686 N N . ASP A 1 93 ? 2.562 9.848 2.716 1.00 96.12 93 ASP A N 1
ATOM 687 C CA . ASP A 1 93 ? 1.582 8.800 2.992 1.00 96.12 93 ASP A CA 1
ATOM 688 C C . ASP A 1 93 ? 1.090 8.810 4.445 1.00 96.12 93 ASP A C 1
ATOM 690 O O . ASP A 1 93 ? -0.087 8.524 4.669 1.00 96.12 93 A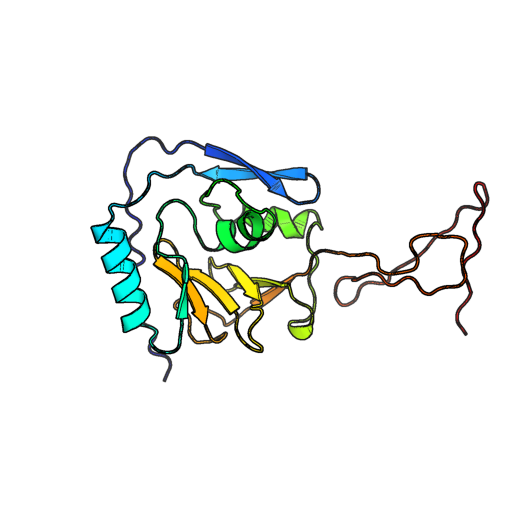SP A O 1
ATOM 694 N N . ASP A 1 94 ? 1.904 9.268 5.406 1.00 97.38 94 ASP A N 1
ATOM 695 C CA . ASP A 1 94 ? 1.491 9.398 6.811 1.00 97.38 94 ASP A CA 1
ATOM 696 C C . ASP A 1 94 ? 0.194 10.179 7.002 1.00 97.38 94 ASP A C 1
ATOM 698 O O . ASP A 1 94 ? -0.593 9.916 7.918 1.00 97.38 94 ASP A O 1
ATOM 702 N N . LYS A 1 95 ? -0.074 11.127 6.102 1.00 97.94 95 LYS A N 1
ATOM 703 C CA . LYS A 1 95 ? -1.293 11.938 6.107 1.00 97.94 95 LYS A CA 1
ATOM 704 C C . LYS A 1 95 ? -2.568 11.096 6.098 1.00 97.94 95 LYS A C 1
ATOM 706 O O . LYS A 1 95 ? -3.563 11.549 6.654 1.00 97.94 95 LYS A O 1
ATOM 711 N N . TYR A 1 96 ? -2.546 9.888 5.526 1.00 97.56 96 TYR A N 1
ATOM 712 C CA . TYR A 1 96 ? -3.705 8.991 5.480 1.00 97.56 96 TYR A CA 1
ATOM 713 C C . TYR A 1 96 ? -4.137 8.484 6.859 1.00 97.56 96 TYR A C 1
ATOM 715 O O . TYR A 1 96 ? -5.318 8.194 7.047 1.00 97.56 96 TYR A O 1
ATOM 723 N N . TRP A 1 97 ? -3.230 8.378 7.830 1.00 95.75 97 TRP A N 1
ATOM 724 C CA . TRP A 1 97 ? -3.594 8.011 9.203 1.00 95.75 97 TRP A CA 1
ATOM 725 C C . TRP A 1 97 ? -3.493 9.180 10.182 1.00 95.75 97 TRP A C 1
ATOM 727 O O . TRP A 1 97 ? -4.253 9.220 11.148 1.00 95.75 97 TRP A O 1
ATOM 737 N N . GLN A 1 98 ? -2.646 10.180 9.922 1.00 95.75 98 GLN A N 1
ATOM 738 C CA . GLN A 1 98 ? -2.567 11.392 10.747 1.00 95.75 98 GLN A CA 1
ATOM 739 C C . GLN A 1 98 ? -3.870 12.206 10.723 1.00 95.75 98 GLN A C 1
ATOM 741 O O . GLN A 1 98 ? -4.251 12.780 11.740 1.00 95.75 98 GLN A O 1
ATOM 746 N N . ASP A 1 99 ? -4.593 12.229 9.597 1.00 94.69 99 ASP A N 1
ATOM 747 C CA . ASP A 1 99 ? -5.881 12.927 9.499 1.00 94.69 99 ASP A CA 1
ATOM 748 C C . ASP A 1 99 ? -7.094 12.067 9.909 1.00 94.69 99 ASP A C 1
ATOM 750 O O . ASP A 1 99 ? -8.243 12.525 9.863 1.00 94.69 99 ASP A O 1
ATOM 754 N N . CYS A 1 100 ? -6.843 10.831 10.355 1.00 91.44 100 CYS A N 1
ATOM 755 C CA . CYS A 1 100 ? -7.835 9.808 10.689 1.00 91.44 100 CYS A CA 1
ATOM 756 C C . CYS A 1 100 ? -8.701 9.340 9.503 1.00 91.44 100 CYS A C 1
ATOM 758 O O . CYS A 1 100 ? -9.818 8.863 9.720 1.00 91.44 100 CYS A O 1
ATOM 760 N N . SER A 1 101 ? -8.242 9.468 8.253 1.00 94.50 101 SER A N 1
ATOM 761 C CA . SER A 1 101 ? -8.851 8.748 7.121 1.00 94.50 101 SER A CA 1
ATOM 762 C C . SER A 1 101 ? -8.716 7.238 7.298 1.00 94.50 101 SER A C 1
ATOM 764 O O . SER A 1 101 ? -9.559 6.477 6.829 1.00 94.50 101 SER A O 1
ATOM 766 N N . TYR A 1 102 ? -7.667 6.832 8.006 1.00 95.69 102 TYR A N 1
ATOM 767 C CA . TYR A 1 102 ? -7.393 5.487 8.465 1.00 95.69 102 TYR A CA 1
ATOM 768 C C . TYR A 1 102 ? -7.043 5.495 9.947 1.00 95.69 102 TYR A C 1
ATOM 770 O O . TYR A 1 102 ? -6.433 6.437 10.448 1.00 95.69 102 TYR A O 1
ATOM 778 N N . VAL A 1 103 ? -7.432 4.432 10.645 1.00 94.00 103 VAL A N 1
ATOM 779 C CA . VAL A 1 103 ? -7.174 4.256 12.078 1.00 94.00 103 VAL A CA 1
ATOM 780 C C . VAL A 1 103 ? -6.418 2.966 12.336 1.00 94.00 103 VAL A C 1
ATOM 782 O O . VAL A 1 103 ? -6.628 1.972 11.638 1.00 94.00 103 VAL A O 1
ATOM 785 N N . GLU A 1 104 ? -5.531 2.998 13.328 1.00 94.94 104 GLU A N 1
ATOM 786 C CA . GLU A 1 104 ? -4.708 1.848 13.693 1.00 94.94 104 GLU A CA 1
ATOM 787 C C . GLU A 1 104 ? -5.545 0.775 14.406 1.00 94.94 104 GLU A C 1
ATOM 789 O O . GLU A 1 104 ? -6.277 1.059 15.357 1.00 94.94 104 GLU A O 1
ATOM 794 N N . VAL A 1 105 ? -5.450 -0.469 13.941 1.00 92.62 105 VAL A N 1
ATOM 795 C CA . VAL A 1 105 ? -6.235 -1.619 14.416 1.00 92.62 105 VAL A CA 1
ATOM 796 C C . VAL A 1 105 ? -5.366 -2.864 14.557 1.00 92.62 105 VAL A C 1
ATOM 798 O O . VAL A 1 105 ? -4.176 -2.854 14.266 1.00 92.62 105 VAL A O 1
ATOM 801 N N . SER A 1 106 ? -5.954 -3.976 14.999 1.00 93.00 106 SER A N 1
ATOM 802 C CA . SER A 1 106 ? -5.256 -5.263 14.981 1.00 93.00 106 SER A CA 1
ATOM 803 C C . SER A 1 106 ? -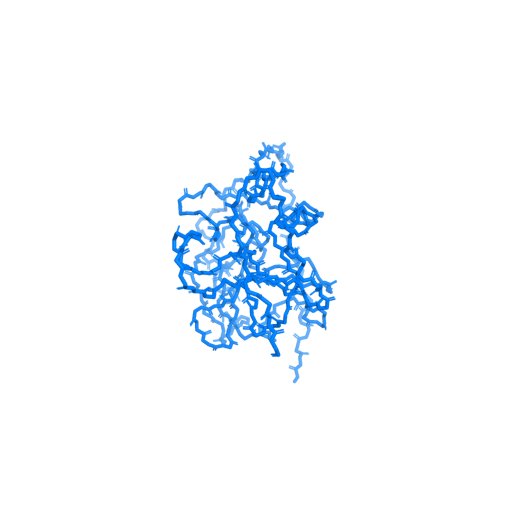5.042 -5.778 13.548 1.00 93.00 106 SER A C 1
ATOM 805 O O . SER A 1 106 ? -5.845 -5.519 12.647 1.00 93.00 106 SER A O 1
ATOM 807 N N . ALA A 1 107 ? -4.017 -6.610 13.341 1.00 93.31 107 ALA A N 1
ATOM 808 C CA . ALA A 1 107 ? -3.728 -7.248 12.048 1.00 93.31 107 ALA A CA 1
ATOM 809 C C . ALA A 1 107 ? -4.926 -8.021 11.452 1.00 93.31 107 ALA A C 1
ATOM 811 O O . ALA A 1 107 ? -5.112 -8.110 10.233 1.00 93.31 107 ALA A O 1
ATOM 812 N N . SER A 1 108 ? -5.779 -8.575 12.320 1.00 91.50 108 SER A N 1
ATOM 813 C CA . SER A 1 108 ? -6.972 -9.315 11.903 1.00 91.50 108 SER A CA 1
ATOM 814 C C . SER A 1 108 ? -7.992 -8.426 11.175 1.00 91.50 108 SER A C 1
ATOM 816 O O . SER A 1 108 ? -8.609 -8.882 10.211 1.00 91.50 108 SER A O 1
ATOM 818 N N . GLN A 1 109 ? -8.081 -7.149 11.555 1.00 91.31 109 GLN A N 1
ATOM 819 C CA . GLN A 1 109 ? -9.032 -6.164 11.028 1.00 91.31 109 GLN A CA 1
ATOM 820 C C . GLN A 1 109 ? -8.441 -5.287 9.919 1.00 91.31 109 GLN A C 1
ATOM 822 O O . GLN A 1 109 ? -9.182 -4.597 9.229 1.00 91.31 109 GLN A O 1
ATOM 827 N N . ALA A 1 110 ? -7.120 -5.289 9.752 1.00 94.94 110 ALA A N 1
ATOM 828 C CA . ALA A 1 110 ? -6.429 -4.388 8.841 1.00 94.94 110 ALA A CA 1
ATOM 829 C C . ALA A 1 110 ? -6.858 -4.554 7.376 1.00 94.94 110 ALA A C 1
ATOM 831 O O . ALA A 1 110 ? -7.073 -5.669 6.897 1.00 94.94 110 ALA A O 1
ATOM 832 N N . GLN A 1 111 ? -6.885 -3.441 6.649 1.00 96.44 111 GLN A N 1
ATOM 833 C CA . GLN A 1 111 ? -6.964 -3.392 5.187 1.00 96.44 111 GLN A CA 1
ATOM 834 C C . GLN A 1 111 ? -5.654 -2.892 4.571 1.00 96.44 111 GLN A C 1
ATOM 836 O O . GLN A 1 111 ? -5.270 -3.349 3.496 1.00 96.44 111 GLN A O 1
ATOM 841 N N . LYS A 1 112 ? -4.958 -1.984 5.262 1.00 98.06 112 LYS A N 1
ATOM 842 C CA . LYS A 1 112 ? -3.659 -1.427 4.876 1.00 98.06 112 LYS A CA 1
ATOM 843 C C . LYS A 1 112 ? -2.612 -1.786 5.927 1.00 98.06 112 LYS A C 1
ATOM 845 O O . LYS A 1 112 ? -2.941 -1.968 7.102 1.00 98.06 112 LYS A O 1
ATOM 850 N N . ILE A 1 113 ? -1.362 -1.880 5.499 1.00 98.50 113 ILE A N 1
ATOM 851 C CA . ILE A 1 113 ? -0.209 -2.183 6.342 1.00 98.50 113 ILE A CA 1
ATOM 852 C C . ILE A 1 113 ? 0.887 -1.170 6.013 1.00 98.50 113 ILE A C 1
ATOM 854 O O . ILE A 1 113 ? 1.202 -0.984 4.840 1.00 98.50 113 ILE A O 1
ATOM 858 N N . SER A 1 114 ? 1.467 -0.548 7.036 1.00 98.06 114 SER A N 1
ATOM 859 C CA . SER A 1 114 ? 2.694 0.250 6.943 1.00 98.06 114 SER A CA 1
ATOM 860 C C . SER A 1 114 ? 3.814 -0.504 7.655 1.00 98.06 114 SER A C 1
ATOM 862 O O . SER A 1 114 ? 3.613 -1.033 8.753 1.00 98.06 114 SER A O 1
ATOM 864 N N . TYR A 1 115 ? 4.975 -0.592 7.021 1.00 97.69 115 TYR A N 1
ATOM 865 C CA . TYR A 1 115 ? 6.155 -1.236 7.580 1.00 97.69 115 TYR A CA 1
ATOM 866 C C . TYR A 1 115 ? 6.911 -0.172 8.373 1.00 97.69 115 TYR A C 1
ATOM 868 O O . TYR A 1 115 ? 7.715 0.541 7.819 1.00 97.69 115 TYR A O 1
ATOM 876 N N . ALA A 1 116 ? 6.665 -0.007 9.670 1.00 95.44 116 ALA A N 1
ATOM 877 C CA . ALA A 1 116 ? 7.322 1.049 10.452 1.00 95.44 116 ALA A CA 1
ATOM 878 C C . ALA A 1 116 ? 8.848 0.857 10.604 1.00 95.44 116 ALA A C 1
ATOM 880 O O . ALA A 1 116 ? 9.533 1.773 11.057 1.00 95.44 116 ALA A O 1
ATOM 881 N N . SER A 1 117 ? 9.364 -0.325 10.261 1.00 94.50 117 SER A N 1
ATOM 882 C CA . SER A 1 117 ? 10.794 -0.634 10.163 1.00 94.50 117 SER A CA 1
ATOM 883 C C . SER A 1 117 ? 11.417 -0.329 8.792 1.00 94.50 117 SER A C 1
ATOM 885 O O . SER A 1 117 ? 12.634 -0.425 8.676 1.00 94.50 117 SER A O 1
ATOM 887 N N . ASP A 1 118 ? 10.636 0.050 7.771 1.00 96.50 118 ASP A N 1
ATOM 888 C CA . ASP A 1 118 ? 11.130 0.269 6.401 1.00 96.50 118 ASP A CA 1
ATOM 889 C C . ASP A 1 118 ? 10.285 1.305 5.621 1.00 96.50 118 ASP A C 1
ATOM 891 O O . ASP A 1 118 ? 9.209 1.710 6.041 1.00 96.50 118 ASP A O 1
ATOM 895 N N . ASP A 1 119 ? 10.726 1.738 4.444 1.00 94.88 119 ASP A N 1
ATOM 896 C CA . ASP A 1 119 ? 9.933 2.604 3.558 1.00 94.88 119 ASP A CA 1
ATOM 897 C C . ASP A 1 119 ? 8.990 1.756 2.684 1.00 94.88 119 ASP A C 1
ATOM 899 O O . ASP A 1 119 ? 9.202 1.573 1.479 1.00 94.88 119 ASP A O 1
ATOM 903 N N . HIS A 1 120 ? 7.983 1.132 3.316 1.00 97.69 120 HIS A N 1
ATOM 904 C CA . HIS A 1 120 ? 7.077 0.212 2.623 1.00 97.69 120 HIS A CA 1
ATOM 905 C C . HIS A 1 120 ? 5.628 0.234 3.113 1.00 97.69 120 HIS A C 1
ATOM 907 O O . HIS A 1 120 ? 5.307 0.467 4.279 1.00 97.69 120 HIS A O 1
ATOM 913 N N . SER A 1 121 ? 4.720 -0.055 2.183 1.00 98.50 121 SER A N 1
ATOM 914 C CA . SER A 1 121 ? 3.284 -0.164 2.431 1.00 98.50 121 SER A CA 1
ATOM 915 C C . SER A 1 121 ? 2.661 -1.282 1.600 1.00 98.50 121 SER A C 1
ATOM 917 O O . SER A 1 121 ? 3.036 -1.530 0.451 1.00 98.50 121 SER A O 1
ATOM 919 N N . ALA A 1 122 ? 1.660 -1.939 2.177 1.00 98.56 122 ALA A N 1
ATOM 920 C CA . ALA A 1 122 ? 0.934 -3.041 1.564 1.00 98.56 122 ALA A CA 1
ATOM 921 C C . ALA A 1 122 ? -0.572 -2.936 1.827 1.00 98.56 122 ALA A C 1
ATOM 923 O O . ALA A 1 122 ? -1.033 -2.194 2.697 1.00 98.56 122 ALA A O 1
ATOM 924 N N . VAL A 1 123 ? -1.345 -3.734 1.097 1.00 98.62 123 VAL A N 1
ATOM 925 C CA . VAL A 1 123 ? -2.748 -4.012 1.417 1.00 98.62 123 VAL A CA 1
ATOM 926 C C . VAL A 1 123 ? -2.919 -5.478 1.786 1.00 98.62 123 VAL A C 1
ATOM 928 O O . VAL A 1 123 ? -2.178 -6.351 1.325 1.00 98.62 123 VAL A O 1
ATOM 931 N N . LYS A 1 124 ? -3.915 -5.766 2.622 1.00 97.94 124 LYS A N 1
ATOM 932 C CA . LYS A 1 124 ? -4.307 -7.144 2.910 1.00 97.94 124 LYS A CA 1
ATOM 933 C C . LYS A 1 124 ? -4.911 -7.758 1.648 1.00 97.94 124 LYS A C 1
ATOM 935 O O . LYS A 1 124 ? -5.809 -7.175 1.046 1.00 97.94 124 LYS A O 1
ATOM 940 N N . SER A 1 125 ? -4.411 -8.921 1.238 1.00 97.62 125 SER A N 1
ATOM 941 C CA . SER A 1 125 ? -4.921 -9.605 0.051 1.00 97.62 125 SER A CA 1
ATOM 942 C C . SER A 1 125 ? -6.293 -10.224 0.318 1.00 97.62 125 SER A C 1
ATOM 944 O O . SER A 1 125 ? -6.624 -10.602 1.443 1.00 97.62 125 SER A O 1
ATOM 946 N N . VAL A 1 126 ? -7.060 -10.412 -0.755 1.00 94.50 126 VAL A N 1
ATOM 947 C CA . VAL A 1 126 ? -8.253 -11.272 -0.755 1.00 94.50 126 VAL A CA 1
ATOM 948 C C . VAL A 1 126 ? -7.907 -12.749 -0.532 1.00 94.50 126 VAL A C 1
ATOM 950 O O . VAL A 1 126 ? -8.755 -13.525 -0.100 1.00 94.50 126 VAL A O 1
ATOM 953 N N . VAL A 1 127 ? -6.660 -13.153 -0.805 1.00 96.88 127 VAL A N 1
ATOM 954 C CA . VAL A 1 127 ? -6.159 -14.489 -0.470 1.00 96.88 127 VAL A CA 1
ATOM 955 C C . VAL A 1 127 ? -5.748 -14.500 0.999 1.00 96.88 127 VAL A C 1
ATOM 957 O O . VAL A 1 127 ? -4.867 -13.745 1.414 1.00 96.88 127 VAL A O 1
ATOM 960 N N . ALA A 1 128 ? -6.383 -15.370 1.785 1.00 95.25 128 ALA A N 1
ATOM 961 C CA . ALA A 1 128 ? -6.170 -15.448 3.225 1.00 95.25 128 ALA A CA 1
ATOM 962 C C . ALA A 1 128 ? -4.681 -15.606 3.585 1.00 95.25 128 ALA A C 1
ATOM 964 O O . ALA A 1 128 ? -3.969 -16.431 3.015 1.00 95.25 128 ALA A O 1
ATOM 965 N N . GLY A 1 129 ? -4.221 -14.801 4.548 1.00 95.56 129 GLY A N 1
ATOM 966 C CA . GLY A 1 129 ? -2.843 -14.832 5.048 1.00 95.56 129 GLY A CA 1
ATOM 967 C C . GLY A 1 129 ? -1.792 -14.190 4.135 1.00 95.56 129 GLY A C 1
ATOM 968 O O . GLY A 1 129 ? -0.609 -14.289 4.444 1.00 95.56 129 GLY A O 1
ATOM 969 N N . LYS A 1 130 ? -2.187 -13.539 3.033 1.00 98.12 130 LYS A N 1
ATOM 970 C CA . LYS A 1 130 ? -1.267 -12.889 2.086 1.00 98.12 130 LYS A CA 1
ATOM 971 C C . LYS A 1 130 ? -1.419 -11.368 2.095 1.00 98.12 130 LYS A C 1
ATOM 973 O O . LYS A 1 130 ? -2.500 -10.840 2.370 1.00 98.12 130 LYS A O 1
ATOM 978 N N . TYR A 1 131 ? -0.349 -10.673 1.724 1.00 98.56 131 TYR A N 1
ATOM 979 C CA . TYR A 1 131 ? -0.343 -9.237 1.438 1.00 98.56 131 TYR A CA 1
ATOM 980 C C . TYR A 1 131 ? -0.131 -8.992 -0.052 1.00 98.56 131 TYR A C 1
ATOM 982 O O . TYR A 1 131 ? 0.391 -9.852 -0.761 1.00 98.56 131 TYR A O 1
ATOM 990 N N . GLU A 1 132 ? -0.559 -7.825 -0.520 1.00 98.69 132 GLU A N 1
ATOM 991 C CA . GLU A 1 132 ? -0.279 -7.314 -1.857 1.00 98.69 132 GLU A CA 1
ATOM 992 C C . GLU A 1 132 ? 0.440 -5.975 -1.747 1.00 98.69 132 GLU A C 1
ATOM 994 O O . GLU A 1 132 ? -0.058 -5.044 -1.109 1.00 98.69 132 GLU A O 1
ATOM 999 N N . SER A 1 133 ? 1.614 -5.866 -2.359 1.00 98.38 133 SER A N 1
ATOM 1000 C CA . SER A 1 133 ? 2.399 -4.634 -2.329 1.00 98.38 133 SER A CA 1
ATOM 1001 C C . SER A 1 133 ? 3.216 -4.448 -3.601 1.00 98.38 133 SER A C 1
ATOM 1003 O O . SER A 1 133 ? 3.581 -5.407 -4.278 1.00 98.38 133 SER A O 1
ATOM 1005 N N . LYS A 1 134 ? 3.472 -3.187 -3.949 1.00 98.06 134 LYS A N 1
ATOM 1006 C CA . LYS A 1 134 ? 4.347 -2.796 -5.059 1.00 98.06 134 LYS A CA 1
ATOM 1007 C C . LYS A 1 134 ? 5.781 -2.722 -4.543 1.00 98.06 134 LYS A C 1
ATOM 1009 O O . LYS A 1 134 ? 6.017 -2.032 -3.562 1.00 98.06 134 LYS A O 1
ATOM 1014 N N . TRP A 1 135 ? 6.736 -3.386 -5.186 1.00 97.12 135 TRP A N 1
ATOM 1015 C CA . TRP A 1 135 ? 8.125 -3.413 -4.701 1.00 97.12 135 TRP A CA 1
ATOM 1016 C C . TRP A 1 135 ? 8.988 -2.350 -5.397 1.00 97.12 135 TRP A C 1
ATOM 1018 O O . TRP A 1 135 ? 9.671 -2.612 -6.382 1.00 97.12 135 TRP A O 1
ATOM 1028 N N . GLY A 1 136 ? 8.912 -1.093 -4.953 1.00 91.88 136 GLY A N 1
ATOM 1029 C CA . GLY A 1 136 ? 9.608 0.016 -5.615 1.00 91.88 136 GLY A CA 1
ATOM 1030 C C . GLY A 1 136 ? 9.137 0.157 -7.066 1.00 91.88 136 GLY A C 1
ATOM 1031 O O . GLY A 1 136 ? 7.944 0.338 -7.301 1.00 91.88 136 GLY A O 1
ATOM 1032 N N . SER A 1 137 ? 10.038 0.017 -8.048 1.00 92.31 137 SER A N 1
ATOM 1033 C CA . SER A 1 137 ? 9.680 -0.023 -9.485 1.00 92.31 137 SER A CA 1
ATOM 1034 C C . SER A 1 137 ? 9.291 -1.420 -10.010 1.00 92.31 137 SER A C 1
ATOM 1036 O O . SER A 1 137 ? 8.712 -1.517 -11.092 1.00 92.31 137 SER A O 1
ATOM 1038 N N . TRP A 1 138 ? 9.525 -2.492 -9.242 1.00 97.00 138 TRP A N 1
ATOM 1039 C CA . TRP A 1 138 ? 9.187 -3.892 -9.576 1.00 97.00 138 TRP A CA 1
ATOM 1040 C C . TRP A 1 138 ? 7.663 -4.147 -9.523 1.00 97.00 138 TRP A C 1
ATOM 1042 O O . TRP A 1 138 ? 6.919 -3.194 -9.296 1.00 97.00 138 TRP A O 1
ATOM 1052 N N . PRO A 1 139 ? 7.135 -5.359 -9.786 1.00 98.50 139 PRO A N 1
ATOM 1053 C CA . PRO A 1 139 ? 5.694 -5.592 -9.889 1.00 98.50 139 PRO A CA 1
ATOM 1054 C C . PRO A 1 139 ? 4.929 -5.322 -8.588 1.00 98.50 139 PRO A C 1
ATOM 1056 O O . PRO A 1 139 ? 5.507 -5.175 -7.508 1.00 98.50 139 PRO A O 1
ATOM 1059 N N . VAL A 1 140 ? 3.599 -5.318 -8.695 1.00 98.62 140 VAL A N 1
ATOM 1060 C CA . VAL A 1 140 ? 2.747 -5.613 -7.538 1.00 98.62 140 VAL A CA 1
ATOM 1061 C C . VAL A 1 140 ? 2.792 -7.115 -7.316 1.00 98.62 140 VAL A C 1
ATOM 1063 O O . VAL A 1 140 ? 2.422 -7.885 -8.205 1.00 98.62 140 VAL A O 1
ATOM 1066 N N . MET A 1 141 ? 3.221 -7.521 -6.131 1.00 98.62 141 MET A N 1
ATOM 1067 C CA . MET A 1 141 ? 3.376 -8.915 -5.745 1.00 98.62 141 MET A CA 1
ATOM 1068 C C . MET A 1 141 ? 2.360 -9.264 -4.668 1.00 98.62 141 MET A C 1
ATOM 1070 O O . MET A 1 141 ? 2.159 -8.501 -3.725 1.00 98.62 141 MET A O 1
ATOM 1074 N N . ARG A 1 142 ? 1.748 -10.441 -4.784 1.00 98.75 142 ARG A N 1
ATOM 1075 C CA . ARG A 1 142 ? 1.019 -11.105 -3.704 1.00 98.75 142 ARG A CA 1
ATOM 1076 C C . ARG A 1 142 ? 1.964 -12.077 -3.018 1.00 98.75 142 ARG A C 1
ATOM 1078 O O . ARG A 1 142 ? 2.455 -12.997 -3.667 1.00 98.75 142 ARG A O 1
ATOM 1085 N N . HIS A 1 143 ? 2.190 -11.909 -1.724 1.00 98.44 143 HIS A N 1
ATOM 1086 C CA . HIS A 1 143 ? 3.234 -12.633 -0.999 1.00 98.44 143 HIS A CA 1
ATOM 1087 C C . HIS A 1 143 ? 2.824 -12.966 0.442 1.00 98.44 143 HIS A C 1
ATOM 1089 O O . HIS A 1 143 ? 1.833 -12.448 0.961 1.00 98.44 143 HIS A O 1
ATOM 1095 N N . ASN A 1 144 ? 3.556 -13.885 1.086 1.00 97.75 144 ASN A N 1
ATOM 1096 C CA . ASN A 1 144 ? 3.446 -14.062 2.541 1.00 97.75 144 ASN A CA 1
ATOM 1097 C C . ASN A 1 144 ? 4.015 -12.823 3.252 1.00 97.75 144 ASN A C 1
ATOM 1099 O O . ASN A 1 144 ? 4.919 -12.199 2.699 1.00 97.75 144 ASN A O 1
ATOM 1103 N N . PRO A 1 145 ? 3.582 -12.503 4.485 1.00 95.94 145 PRO A N 1
ATOM 1104 C CA . PRO A 1 145 ? 4.103 -11.354 5.228 1.00 95.94 145 PRO A CA 1
ATOM 1105 C C . PRO A 1 145 ? 5.637 -11.282 5.302 1.00 95.94 145 PRO A C 1
ATOM 1107 O O . PRO A 1 145 ? 6.181 -10.191 5.199 1.00 95.94 145 PRO A O 1
ATOM 1110 N N . THR A 1 146 ? 6.308 -12.437 5.394 1.00 95.88 146 THR A N 1
ATOM 1111 C CA . THR A 1 146 ? 7.773 -12.583 5.511 1.00 95.88 146 THR A CA 1
ATOM 1112 C C . THR A 1 146 ? 8.481 -12.919 4.186 1.00 95.88 146 THR A C 1
ATOM 1114 O O . THR A 1 146 ? 9.652 -13.279 4.181 1.00 95.88 146 THR A O 1
ATOM 1117 N N . ASP A 1 147 ? 7.761 -12.937 3.060 1.00 96.50 147 ASP A N 1
ATOM 1118 C CA . ASP A 1 147 ? 8.296 -13.269 1.726 1.00 96.50 147 ASP A CA 1
ATOM 1119 C C . ASP A 1 147 ? 8.365 -11.993 0.883 1.00 96.50 147 ASP A C 1
ATOM 1121 O O . ASP A 1 147 ? 7.605 -11.793 -0.062 1.00 96.50 147 ASP A O 1
ATOM 1125 N N . THR A 1 148 ? 9.196 -11.061 1.337 1.00 95.56 148 THR A N 1
ATOM 1126 C CA . THR A 1 148 ? 9.246 -9.674 0.870 1.00 95.56 148 THR A CA 1
ATOM 1127 C C . THR A 1 148 ? 10.687 -9.155 0.945 1.00 95.56 148 THR A C 1
ATOM 1129 O O . THR A 1 148 ? 11.439 -9.616 1.801 1.00 95.56 148 THR A O 1
ATOM 1132 N N . PRO A 1 149 ? 11.111 -8.218 0.075 1.00 96.12 149 PRO A N 1
ATOM 1133 C CA . PRO A 1 149 ? 12.443 -7.609 0.155 1.00 96.12 149 PRO A CA 1
ATOM 1134 C C . PRO A 1 149 ? 12.579 -6.526 1.243 1.00 96.12 149 PRO A C 1
ATOM 1136 O O . PRO A 1 149 ? 13.639 -5.918 1.339 1.00 96.12 149 PRO A O 1
ATOM 1139 N N . TYR A 1 150 ? 11.521 -6.262 2.012 1.00 96.44 150 TYR A N 1
ATOM 1140 C CA . TYR A 1 150 ? 11.428 -5.164 2.983 1.00 96.44 150 TYR A CA 1
ATOM 1141 C C . TYR A 1 150 ? 11.452 -5.675 4.421 1.00 96.44 150 TYR A C 1
ATOM 1143 O O . TYR A 1 150 ? 10.925 -6.757 4.672 1.00 96.44 150 TYR A O 1
ATOM 1151 N N . ASP A 1 151 ? 11.981 -4.882 5.354 1.00 96.62 151 ASP A N 1
ATOM 1152 C CA . ASP A 1 151 ? 12.042 -5.231 6.780 1.00 96.62 151 ASP A CA 1
ATOM 1153 C C . ASP A 1 151 ? 10.649 -5.203 7.432 1.00 96.62 151 ASP A C 1
ATOM 1155 O O . ASP A 1 151 ? 10.069 -4.144 7.686 1.00 96.62 151 ASP A O 1
ATOM 1159 N N . GLU A 1 152 ? 10.118 -6.385 7.743 1.00 94.31 152 GLU A N 1
ATOM 1160 C CA . GLU A 1 152 ? 8.807 -6.602 8.354 1.00 94.31 152 GLU A CA 1
ATOM 1161 C C . GLU A 1 152 ? 8.803 -6.646 9.893 1.00 94.31 152 GLU A C 1
ATOM 1163 O O . GLU A 1 152 ? 7.788 -7.013 10.491 1.00 94.31 152 GLU A O 1
ATOM 1168 N N . THR A 1 153 ? 9.907 -6.286 10.557 1.00 95.94 153 THR A N 1
ATOM 1169 C CA . THR A 1 153 ? 10.052 -6.406 12.020 1.00 95.94 153 THR A CA 1
ATOM 1170 C C . THR A 1 153 ? 8.990 -5.616 12.785 1.00 95.94 153 THR A C 1
ATOM 1172 O O . THR A 1 153 ? 8.481 -6.088 13.804 1.00 95.94 153 THR A O 1
ATOM 1175 N N . THR A 1 154 ? 8.632 -4.419 12.309 1.00 96.75 154 THR A N 1
ATOM 1176 C CA . THR A 1 154 ? 7.597 -3.584 12.933 1.00 96.75 154 THR A CA 1
ATOM 1177 C C . THR A 1 154 ? 6.522 -3.227 11.919 1.00 96.75 154 THR A C 1
ATOM 1179 O O . THR A 1 154 ? 6.734 -2.400 11.039 1.00 96.75 154 THR A O 1
ATOM 1182 N N . LEU A 1 155 ? 5.332 -3.808 12.071 1.00 97.12 155 LEU A N 1
ATOM 1183 C CA . LEU A 1 155 ? 4.182 -3.532 11.209 1.00 97.12 155 LEU A CA 1
ATOM 1184 C C . LEU A 1 155 ? 3.112 -2.743 11.959 1.00 97.12 155 LEU A C 1
ATOM 1186 O O . LEU A 1 155 ? 2.747 -3.087 13.085 1.00 97.12 155 LEU A O 1
ATOM 1190 N N . LYS A 1 156 ? 2.563 -1.729 11.292 1.00 97.50 156 LYS A N 1
ATOM 1191 C CA . LYS A 1 156 ? 1.361 -1.008 11.715 1.00 97.50 156 LYS A CA 1
ATOM 1192 C C . LYS A 1 156 ? 0.213 -1.315 10.772 1.00 97.50 156 LYS A C 1
ATOM 1194 O O . LYS A 1 156 ? 0.388 -1.433 9.560 1.00 97.50 156 LYS A O 1
ATOM 1199 N N . TYR A 1 157 ? -0.972 -1.448 11.342 1.00 97.25 157 TYR A N 1
ATOM 1200 C CA . TYR A 1 157 ? -2.137 -2.006 10.673 1.00 97.25 157 TYR A CA 1
ATOM 1201 C C . TYR A 1 157 ? -3.272 -1.005 10.686 1.00 97.25 157 TYR A C 1
ATOM 1203 O O . TYR A 1 157 ? -3.640 -0.512 11.746 1.00 97.25 157 TYR A O 1
ATOM 1211 N N . TYR A 1 158 ? -3.862 -0.746 9.526 1.00 96.81 158 TYR A N 1
ATOM 1212 C CA . TYR A 1 158 ? -4.835 0.324 9.375 1.00 96.81 158 TYR A CA 1
ATOM 1213 C C . TYR A 1 158 ? -6.094 -0.139 8.655 1.00 96.81 158 TYR A C 1
ATOM 1215 O O . TYR A 1 158 ? -6.056 -0.979 7.752 1.00 96.81 158 TYR A O 1
ATOM 1223 N N . ILE A 1 159 ? -7.225 0.449 9.028 1.00 94.75 159 ILE A N 1
ATOM 1224 C CA . ILE A 1 159 ? -8.515 0.274 8.358 1.00 94.75 159 ILE A CA 1
ATOM 1225 C C . ILE A 1 159 ? -9.187 1.630 8.177 1.00 94.75 159 ILE A C 1
ATOM 1227 O O . ILE A 1 159 ? -9.016 2.537 8.995 1.00 94.75 159 ILE A O 1
ATOM 1231 N N . LYS A 1 160 ? -9.952 1.767 7.095 1.00 92.38 160 LYS A N 1
ATOM 1232 C CA . LYS A 1 160 ? -10.805 2.931 6.883 1.00 92.38 160 LYS A CA 1
ATOM 1233 C C . LYS A 1 160 ? -11.956 2.889 7.897 1.00 92.38 160 LYS A C 1
ATOM 1235 O O . LYS A 1 160 ? -12.693 1.897 7.907 1.00 92.38 160 LYS A O 1
ATOM 1240 N N . PRO A 1 161 ? -12.139 3.915 8.748 1.00 86.69 161 PRO A N 1
ATOM 1241 C CA . PRO A 1 161 ? -13.259 3.953 9.674 1.00 86.69 161 PRO A CA 1
ATOM 1242 C C . PRO A 1 161 ? -14.576 3.810 8.919 1.00 86.69 161 PRO A C 1
ATOM 1244 O O . PRO A 1 161 ? -14.788 4.435 7.879 1.00 86.69 161 PRO A O 1
ATOM 1247 N N . SER A 1 162 ? -15.469 2.987 9.452 1.00 82.69 162 SER A N 1
ATOM 1248 C CA . SER A 1 162 ? -16.814 2.820 8.914 1.00 82.69 162 SER A CA 1
ATOM 1249 C C . SER A 1 162 ? -17.827 2.749 10.047 1.00 82.69 162 SER A C 1
ATOM 1251 O O . SER A 1 162 ? -17.536 2.245 11.137 1.00 82.69 162 SER A O 1
ATOM 1253 N N . LEU A 1 163 ? -19.011 3.292 9.769 1.00 77.56 163 LEU A N 1
ATOM 1254 C CA . LEU A 1 163 ? -20.208 3.102 10.569 1.00 77.56 163 LEU A CA 1
ATOM 1255 C C . LEU A 1 163 ? -21.039 2.016 9.892 1.00 77.56 163 LEU A C 1
ATOM 1257 O O . LEU A 1 163 ? -21.367 2.122 8.712 1.00 77.56 163 LEU A O 1
ATOM 1261 N N . SER A 1 164 ? -21.374 0.980 10.644 1.00 78.06 164 SER A N 1
ATOM 1262 C CA . SER A 1 164 ? -22.292 -0.074 10.221 1.00 78.06 164 SER A CA 1
ATOM 1263 C C . SER A 1 164 ? -23.548 -0.015 11.081 1.00 78.06 164 SER A C 1
ATOM 1265 O O . SER A 1 164 ? -23.476 0.322 12.259 1.00 78.06 164 SER A O 1
ATOM 1267 N N . GLY A 1 165 ? -24.702 -0.295 10.490 1.00 72.88 165 GLY A N 1
ATOM 1268 C CA . GLY A 1 165 ? -25.995 -0.242 11.162 1.00 72.88 165 GLY A CA 1
ATOM 1269 C C . GLY A 1 165 ? -27.129 -0.017 10.164 1.00 72.88 165 GLY A C 1
ATOM 1270 O O . GLY A 1 165 ? -26.878 0.038 8.955 1.00 72.88 165 GLY A O 1
ATOM 1271 N N . PRO A 1 166 ? -28.379 0.093 1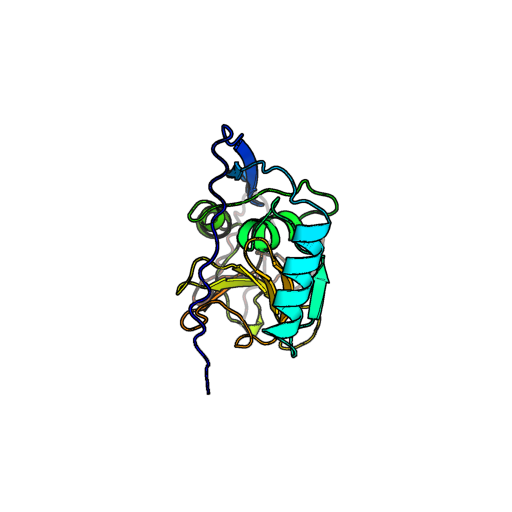0.641 1.00 69.94 166 PRO A N 1
ATOM 1272 C CA . PRO A 1 166 ? -29.511 0.448 9.794 1.00 69.94 166 PRO A CA 1
ATOM 1273 C C . PRO A 1 166 ? -29.274 1.765 9.041 1.00 69.94 166 PRO A C 1
ATOM 1275 O O . PRO A 1 166 ? -28.706 2.707 9.585 1.00 69.94 166 PRO A O 1
ATOM 1278 N N . SER A 1 167 ? -29.768 1.875 7.805 1.00 72.88 167 SER A N 1
ATOM 1279 C CA . SER A 1 167 ? -29.682 3.122 7.024 1.00 72.88 167 SER A CA 1
ATOM 1280 C C . SER A 1 167 ? -30.479 4.277 7.642 1.00 72.88 167 SER A C 1
ATOM 1282 O O . SER A 1 167 ? -30.232 5.437 7.326 1.00 72.88 167 SER A O 1
ATOM 1284 N N . ASN A 1 168 ? -31.440 3.954 8.513 1.00 69.81 168 ASN A N 1
ATOM 1285 C CA . ASN A 1 168 ? -32.275 4.905 9.230 1.00 69.81 168 ASN A CA 1
ATOM 1286 C C . ASN A 1 168 ? -31.892 4.920 10.710 1.00 69.81 168 ASN A C 1
ATOM 1288 O O . ASN A 1 168 ? -31.882 3.885 11.370 1.00 69.81 168 ASN A O 1
ATOM 1292 N N . PHE A 1 169 ? -31.656 6.110 11.254 1.00 63.97 169 PHE A N 1
ATOM 1293 C CA . PHE A 1 169 ? -31.312 6.285 12.668 1.00 63.97 169 PHE A CA 1
ATOM 1294 C C . PHE A 1 169 ? -32.493 5.989 13.618 1.00 63.97 169 PHE A C 1
ATOM 1296 O O . PHE A 1 169 ? -32.283 5.659 14.778 1.00 63.97 169 PHE A O 1
ATOM 1303 N N . CYS A 1 170 ? -33.736 6.068 13.123 1.00 65.94 170 CYS A N 1
ATOM 1304 C CA . CYS A 1 170 ? -34.963 5.963 13.928 1.00 65.94 170 CYS A CA 1
ATOM 1305 C C . CYS A 1 170 ? -35.563 4.547 14.011 1.00 65.94 170 CYS A C 1
ATOM 1307 O O . CYS A 1 170 ? -36.694 4.384 14.467 1.00 65.94 170 CYS A O 1
ATOM 1309 N N . THR A 1 171 ? -34.860 3.525 13.530 1.00 62.62 171 THR A N 1
ATOM 1310 C CA . THR A 1 171 ? -35.298 2.125 13.638 1.00 62.62 171 THR A CA 1
ATOM 1311 C C . THR A 1 171 ? -34.558 1.426 14.766 1.00 62.62 171 THR A C 1
ATOM 1313 O O . THR A 1 171 ? -33.385 1.709 14.997 1.00 62.62 171 THR A O 1
ATOM 1316 N N . THR A 1 172 ? -35.202 0.466 15.432 1.00 67.50 172 THR A N 1
ATOM 1317 C CA . THR A 1 172 ? -34.502 -0.428 16.360 1.00 67.50 172 THR A CA 1
ATOM 1318 C C . THR A 1 172 ? -33.371 -1.141 15.621 1.00 67.50 172 THR A C 1
ATOM 1320 O O . THR A 1 172 ? -33.610 -1.857 14.651 1.00 67.50 172 THR A O 1
ATOM 1323 N N . GLY A 1 173 ? -32.136 -0.947 16.075 1.00 62.62 173 GLY A N 1
ATOM 1324 C CA . GLY A 1 173 ? -30.973 -1.621 15.521 1.00 62.62 173 GLY A CA 1
ATOM 1325 C C . GLY A 1 173 ? -29.689 -1.223 16.231 1.00 62.62 173 GLY A C 1
ATOM 1326 O O . GLY A 1 173 ? -29.641 -0.233 16.960 1.00 62.62 173 GLY A O 1
ATOM 1327 N N . ASN A 1 174 ? -28.648 -2.018 16.004 1.00 69.12 174 ASN A N 1
ATOM 1328 C CA . ASN A 1 174 ? -27.329 -1.773 16.563 1.00 69.12 174 ASN A CA 1
ATOM 1329 C C . ASN A 1 174 ? -26.473 -1.057 15.521 1.00 69.12 174 ASN A C 1
ATOM 1331 O O . ASN A 1 174 ? -26.356 -1.519 14.385 1.00 69.12 174 ASN A O 1
ATOM 1335 N N . PHE A 1 175 ? -25.862 0.049 15.931 1.00 73.00 175 PHE A N 1
ATOM 1336 C CA . PHE A 1 175 ? -24.818 0.717 15.171 1.00 73.00 175 PHE A CA 1
ATOM 1337 C C . PHE A 1 175 ? -23.457 0.303 15.728 1.00 73.00 175 PHE A C 1
ATOM 1339 O O . PHE A 1 175 ? -23.290 0.138 16.936 1.00 73.00 175 PHE A O 1
ATOM 1346 N N . SER A 1 176 ? -22.475 0.103 14.862 1.00 72.44 176 SER A N 1
ATOM 1347 C CA . SER A 1 176 ? -21.114 -0.272 15.243 1.00 72.44 176 SER A CA 1
ATOM 1348 C C . SER A 1 176 ? -20.111 0.557 14.458 1.00 72.44 176 SER A C 1
ATOM 1350 O O . SER A 1 176 ? -20.230 0.705 13.240 1.00 72.44 176 SER A O 1
ATOM 1352 N N . VAL A 1 177 ? -19.124 1.097 15.169 1.00 75.88 177 VAL A N 1
ATOM 1353 C CA . VAL A 1 177 ? -18.020 1.878 14.607 1.00 75.88 177 VAL A CA 1
ATOM 1354 C C . VAL A 1 177 ? -16.747 1.061 14.709 1.00 75.88 177 VAL A C 1
ATOM 1356 O O . VAL A 1 177 ? -16.445 0.497 15.761 1.00 75.88 177 VAL A O 1
ATOM 1359 N N . VAL A 1 178 ? -15.979 1.035 13.625 1.00 73.62 178 VAL A N 1
ATOM 1360 C CA . VAL A 1 178 ? -14.595 0.566 13.681 1.00 73.62 178 VAL A CA 1
ATOM 1361 C C . VAL A 1 178 ? -13.746 1.672 14.302 1.00 73.62 178 VAL A C 1
ATOM 1363 O O . VAL A 1 178 ? -13.505 2.699 13.669 1.00 73.62 178 VAL A O 1
ATOM 1366 N N . ALA A 1 179 ? -13.333 1.470 15.551 1.00 68.06 179 ALA A N 1
ATOM 1367 C CA . ALA A 1 179 ? -12.540 2.425 16.313 1.00 68.06 179 ALA A CA 1
ATOM 1368 C C . ALA A 1 179 ? -11.098 1.917 16.503 1.00 68.06 179 ALA A C 1
ATOM 1370 O O . ALA A 1 179 ? -10.887 0.698 16.536 1.00 68.06 179 ALA A O 1
ATOM 1371 N N . PRO A 1 180 ? -10.105 2.820 16.622 1.00 66.12 180 PRO A N 1
ATOM 1372 C CA . PRO A 1 180 ? -8.736 2.420 16.910 1.00 66.12 180 PRO A CA 1
ATOM 1373 C C . PRO A 1 180 ? -8.624 1.614 18.212 1.00 66.12 180 PRO A C 1
ATOM 1375 O O . PRO A 1 180 ? -9.422 1.785 19.141 1.00 66.12 180 PRO A O 1
ATOM 1378 N N . SER A 1 181 ? -7.612 0.750 18.298 1.00 61.62 181 SER A N 1
ATOM 1379 C CA . SER A 1 181 ? -7.374 -0.055 19.504 1.00 61.62 181 SER A CA 1
ATOM 1380 C C . SER A 1 181 ? -7.238 0.833 20.750 1.00 61.62 181 SER A C 1
ATOM 1382 O O . SER A 1 181 ? -6.509 1.822 20.736 1.00 61.62 181 SER A O 1
ATOM 1384 N N . GLY A 1 182 ? -7.952 0.492 21.827 1.00 58.66 182 GLY A N 1
ATOM 1385 C CA . GLY A 1 182 ? -7.911 1.241 23.089 1.00 58.66 182 GLY A CA 1
ATOM 1386 C C . GLY A 1 182 ? -8.696 2.559 23.104 1.00 58.66 182 GLY A C 1
ATOM 1387 O O . GLY A 1 182 ? -8.528 3.340 24.037 1.00 58.66 182 GLY A O 1
ATOM 1388 N N . THR A 1 183 ? -9.552 2.824 22.111 1.00 60.00 183 THR A N 1
ATOM 1389 C CA . THR A 1 183 ? -10.398 4.028 22.098 1.00 60.00 183 THR A CA 1
ATOM 1390 C C . THR A 1 183 ? -11.813 3.770 22.610 1.00 60.00 183 THR A C 1
ATOM 1392 O O . THR A 1 183 ? -12.435 2.754 22.302 1.00 60.00 183 THR A O 1
ATOM 1395 N N . SER A 1 184 ? -12.337 4.720 23.388 1.00 54.69 184 SER A N 1
ATOM 1396 C CA . SER A 1 184 ? -13.743 4.747 23.794 1.00 54.69 184 SER A CA 1
ATOM 1397 C C . SER A 1 184 ? -14.570 5.469 22.734 1.00 54.69 184 SER A C 1
ATOM 1399 O O . SER A 1 184 ? -14.287 6.620 22.400 1.00 54.69 184 SER A O 1
ATOM 1401 N N . VAL A 1 185 ? -15.614 4.814 22.225 1.00 64.50 185 VAL A N 1
ATOM 1402 C CA . VAL A 1 185 ? -16.612 5.455 21.361 1.00 64.50 185 VAL A CA 1
ATOM 1403 C C . VAL A 1 185 ? -17.704 6.041 22.250 1.00 64.50 185 VAL A C 1
ATOM 1405 O O . VAL A 1 185 ? -18.532 5.308 22.789 1.00 64.50 185 VAL A O 1
ATOM 1408 N N . THR A 1 186 ? -17.704 7.363 22.411 1.00 58.25 186 THR A N 1
ATOM 1409 C CA . THR A 1 186 ? -18.761 8.076 23.136 1.00 58.25 186 THR A CA 1
ATOM 1410 C C . THR A 1 186 ? -19.774 8.631 22.146 1.00 58.25 186 THR A C 1
ATOM 1412 O O . THR A 1 186 ? -19.422 9.396 21.251 1.00 58.25 186 THR A O 1
ATOM 1415 N N . TRP A 1 187 ? -21.042 8.285 22.340 1.00 60.31 187 TRP A N 1
ATOM 1416 C CA . TRP A 1 187 ? -22.163 8.871 21.611 1.00 60.31 187 TRP A CA 1
ATOM 1417 C C . TRP A 1 187 ? -22.810 9.943 22.484 1.00 60.31 187 TRP A C 1
ATOM 1419 O O . TRP A 1 187 ? -23.111 9.687 23.649 1.00 60.31 187 TRP A O 1
ATOM 1429 N N . SER A 1 188 ? -23.041 11.138 21.943 1.00 52.22 188 SER A N 1
ATOM 1430 C CA . SER A 1 188 ? -23.839 12.170 22.605 1.00 52.22 188 SER A CA 1
ATOM 1431 C C . SER A 1 188 ? -25.011 12.568 21.716 1.00 52.22 188 SER A C 1
ATOM 1433 O O . SER A 1 188 ? -24.859 12.845 20.528 1.00 52.22 188 SER A O 1
ATOM 1435 N N . VAL A 1 189 ? -26.206 12.569 22.303 1.00 50.78 189 VAL A N 1
ATOM 1436 C CA . VAL A 1 189 ? -27.431 13.064 21.671 1.00 50.78 189 VAL A CA 1
ATOM 1437 C C . VAL A 1 189 ? -27.749 14.401 22.326 1.00 50.78 189 VAL A C 1
ATOM 1439 O O . VAL A 1 189 ? -27.899 14.463 23.546 1.00 50.78 189 VAL A O 1
A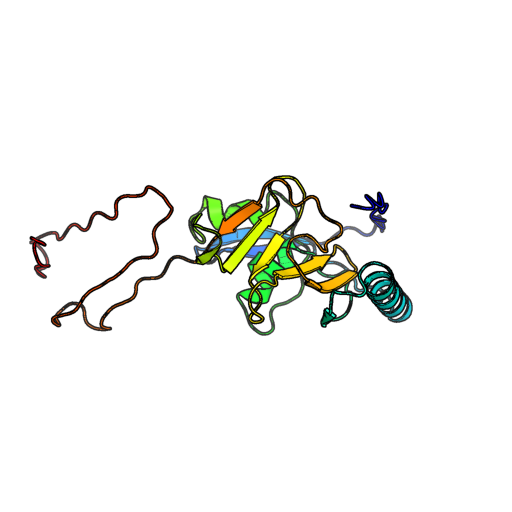TOM 1442 N N . ASN A 1 190 ? -27.841 15.479 21.544 1.00 49.00 190 ASN A N 1
ATOM 1443 C CA . ASN A 1 190 ? -28.303 16.771 22.047 1.00 49.00 190 ASN A CA 1
ATOM 1444 C C . ASN A 1 190 ? -29.845 16.827 21.953 1.00 49.00 190 ASN A C 1
ATOM 1446 O O . ASN A 1 190 ? -30.375 16.805 20.842 1.00 49.00 190 ASN A O 1
ATOM 1450 N N . PRO A 1 191 ? -30.587 16.937 23.074 1.00 48.81 191 PRO A N 1
ATOM 1451 C CA . PRO A 1 191 ? -32.054 16.883 23.086 1.00 48.81 191 PRO A CA 1
ATOM 1452 C C . PRO A 1 191 ? -32.771 18.008 22.324 1.00 48.81 191 PRO A C 1
ATOM 1454 O O . PRO A 1 191 ? -33.983 17.932 22.151 1.00 48.81 191 PRO A O 1
ATOM 1457 N N . SER A 1 192 ? -32.061 19.039 21.850 1.00 54.22 192 SER A N 1
ATOM 1458 C CA . SER A 1 192 ? -32.646 20.064 20.966 1.00 54.22 192 SER A CA 1
ATOM 1459 C C . SER A 1 192 ? -33.003 19.538 19.564 1.00 54.22 192 SER A C 1
ATOM 1461 O O . SER A 1 192 ? -33.672 20.229 18.801 1.00 54.22 192 SER A O 1
ATOM 1463 N N . SER A 1 193 ? -32.608 18.304 19.231 1.00 50.53 193 SER A N 1
ATOM 1464 C CA . SER A 1 193 ? -33.015 17.568 18.026 1.00 50.53 193 SER A CA 1
ATOM 1465 C C . SER A 1 193 ? -33.075 16.067 18.347 1.00 50.53 193 SER A C 1
ATOM 1467 O O . SER A 1 193 ? -32.073 15.363 18.352 1.00 50.53 193 SER A O 1
ATOM 1469 N N . ALA A 1 194 ? -34.264 15.591 18.719 1.00 44.38 194 ALA A N 1
ATOM 1470 C CA . ALA A 1 194 ? -34.500 14.257 19.267 1.00 44.38 194 ALA A CA 1
ATOM 1471 C C . ALA A 1 194 ? -33.975 13.088 18.403 1.00 44.38 194 ALA A C 1
ATOM 1473 O O . ALA A 1 194 ? -34.330 12.979 17.234 1.00 44.38 194 ALA A O 1
ATOM 1474 N N . ALA A 1 195 ? -33.247 12.158 19.036 1.00 46.41 195 ALA A N 1
ATOM 1475 C CA . ALA A 1 195 ? -33.388 10.704 18.862 1.00 46.41 195 ALA A CA 1
ATOM 1476 C C . ALA A 1 195 ? -32.655 9.979 20.009 1.00 46.41 195 ALA A C 1
ATOM 1478 O O . ALA A 1 195 ? -31.430 9.973 20.087 1.00 46.41 195 ALA A O 1
ATOM 1479 N N . THR A 1 196 ? -33.415 9.405 20.936 1.00 53.50 196 THR A N 1
ATOM 1480 C CA . THR A 1 196 ? -32.944 8.547 22.032 1.00 53.50 196 THR A CA 1
ATOM 1481 C C . THR A 1 196 ? -32.222 7.300 21.503 1.00 53.50 196 THR A C 1
ATOM 1483 O O . THR A 1 196 ? -32.746 6.627 20.621 1.00 53.50 196 THR A O 1
ATOM 1486 N N . PHE A 1 197 ? -31.074 6.942 22.096 1.00 47.34 197 PHE A N 1
ATOM 1487 C CA . PHE A 1 197 ? -30.419 5.637 21.906 1.00 47.34 197 PHE A CA 1
ATOM 1488 C C . PHE A 1 197 ? -30.346 4.846 23.221 1.00 47.34 197 PHE A C 1
ATOM 1490 O O . PHE A 1 197 ? -30.343 5.464 24.290 1.00 47.34 197 PHE A O 1
ATOM 1497 N N . PRO A 1 198 ? -30.326 3.498 23.167 1.00 43.75 198 PRO A N 1
ATOM 1498 C CA . PRO A 1 198 ? -30.542 2.644 24.330 1.00 43.75 198 PRO A CA 1
ATOM 1499 C C . PRO A 1 198 ? -29.369 2.690 25.311 1.00 43.75 198 PRO A C 1
ATOM 1501 O O . PRO A 1 198 ? -28.206 2.618 24.921 1.00 43.75 198 PRO A O 1
ATOM 1504 N N . SER A 1 199 ? -29.698 2.722 26.599 1.00 44.28 199 SER A N 1
ATOM 1505 C CA . SER A 1 199 ? -28.806 2.345 27.691 1.00 44.28 199 SER A CA 1
ATOM 1506 C C . SER A 1 199 ? -28.573 0.831 27.660 1.00 44.28 199 SER A C 1
ATOM 1508 O O . SER A 1 199 ? -29.529 0.067 27.801 1.00 44.28 199 SER A O 1
ATOM 1510 N N . GLY A 1 200 ? -27.327 0.396 27.470 1.00 34.62 200 GLY A N 1
ATOM 1511 C CA . GLY A 1 200 ? -26.939 -1.006 27.635 1.00 34.62 200 GLY A CA 1
ATOM 1512 C C . GLY A 1 200 ? -26.809 -1.372 29.115 1.00 34.62 200 GLY A C 1
ATOM 1513 O O . GLY A 1 200 ? -26.159 -0.647 29.868 1.00 34.62 200 GLY A O 1
ATOM 1514 N N . SER A 1 201 ? -27.461 -2.469 29.502 1.00 37.12 201 SER A N 1
ATOM 1515 C CA . SER A 1 201 ? -27.280 -3.218 30.755 1.00 37.12 201 SER A CA 1
ATOM 1516 C C . SER A 1 201 ? -26.064 -4.131 30.700 1.00 37.12 201 SER A C 1
ATOM 1518 O O . SER A 1 201 ? -25.887 -4.744 29.621 1.00 37.12 201 SER A O 1
#

pLDDT: mean 84.54, std 19.74, range [30.77, 98.75]

Organism: NCBI:txid228957